Protein AF-A0A350IUN3-F1 (afdb_monomer)

Solvent-accessible surface area (backbone atoms only — not comparable to full-atom values): 15119 Å² total; per-residue (Å²): 110,67,69,58,49,53,52,49,25,51,49,40,23,45,76,31,42,48,56,67,71,63,43,54,50,51,50,51,54,51,50,54,57,45,71,76,32,90,67,37,67,78,73,66,56,56,41,61,60,51,24,47,53,52,25,17,35,51,23,32,51,34,44,51,50,20,40,53,49,36,41,53,25,50,48,51,34,48,50,38,51,49,54,49,46,51,62,42,70,45,70,68,84,80,70,66,52,44,61,64,56,48,75,73,43,59,71,67,50,45,50,30,51,55,49,17,54,54,18,42,50,50,13,50,53,28,28,48,54,28,42,47,41,43,63,73,44,69,85,51,69,62,48,24,30,49,40,52,53,38,41,52,46,18,37,50,50,10,46,53,23,42,40,49,17,29,52,20,50,42,50,43,52,41,71,74,62,35,71,72,52,60,76,71,59,96,48,82,66,40,59,48,44,52,40,26,52,52,25,38,52,42,36,58,56,32,45,52,47,43,59,58,22,68,50,29,48,41,76,42,80,58,80,54,71,48,46,61,70,59,48,48,86,76,53,54,76,91,39,60,96,35,54,67,59,38,48,50,52,52,22,51,52,50,19,52,53,43,23,55,52,24,39,74,75,69,38,66,66,61,5,45,54,51,11,51,50,49,26,50,50,46,50,48,48,46,67,73,41,19,58,74,56,36,50,38,134

Nearest PDB structures (foldseek):
  5vox-assembly1_T  TM=3.112E-01  e=1.220E+00  Saccharomyces cerevisiae S288C
  3j9t-assembly1_S  TM=3.069E-01  e=1.711E+00  Saccharomyces cerevisiae
  3zx6-assembly1_B  TM=1.414E-01  e=4.341E+00  Archaeoglobus fulgidus DSM 4304
  3ja6-assembly1_I  TM=1.509E-01  e=5.837E+00  Escherichia coli

Mean predicted aligned error: 5.88 Å

pLDDT: mean 88.64, std 11.35, range [41.88, 98.0]

Radius of gyration: 24.38 Å; Cα contacts (8 Å, |Δi|>4): 362; chains: 1; bounding box: 61×38×74 Å

Secondary structure (DSSP, 8-state):
-HHHHHHHHHHHHHHTT--HHHHHHHHHHHHHHHHS-TTHHHHS--HHHHHHHHHHHHHHHHHHHHHHHHHHHHHHHHHHHHHHHHHHH-TTTSSS-HHHHHHTS-HHHHHHHHHHHHHHHHHHHHHHHHHHHHHHTTT-SS--HHHHHHHHHHHHHHHHHHHHHHHHHHHHHHHHH-TTGGGTS--HHHHHHHHHHHHHHHHHHHHHHHHHHHTSPP----PPP-HHHHHGGGS-GGGTT-HHHHHHHHHHHHHHHHHHHHHHHS-HHHHHHHHHHHHHHHHHHHHHHTTTTTS--

Sequence (297 aa):
MIEVYLRDLSAEMGRRGVRGRVRRRILAEVTDHLHCDETAVERFGAPPEIAAHFADQLGSAATVRSVRWGFAALAVAGVACAMGMTQFWLPGVWGGGAQGQVAGSAPATVVAFLVAIMAAQVSLVAGGLGLLRTIRRRRTPVLPSAEVAIIRRRMAVALVSGLVCMSGLAYLLASIHGVERVLSVPESGEVLLVAAGAAAIVLAAAWIPVMRASRIRVEAAGTAGDVFDDLGRVVPSPLRGHPWVFAGGVAALLGIVVLAAGIVVSDGYDGALRAMAEVAACLAGFALLGRYLGLRR

Foldseek 3Di:
DLVVQLVLLLVLLVVLLNDDPRSVVVSVVVSVVCVVDVCVVVVVDHSNVVSLVVLQLLLLVLLLVLLVLLLVLLVLLVVLLVLLVCVQQDDPPAHDNCVVVQVPFDPVLVVLVVLLVLLNVLLCVLSVLLNLLSVVCVVPSGDAQQQSQLSLLSSVSNLVSSLSNLVSSLVNLCRRCPPVNLVPDPGVSVVSNVSSVVSNVSSVVSVVSSVSSVSRRNHHDDHDDAVCVSCPPVDPPVCPPPLLVVLQVVLVVQLVVQQVVCCVRDNNVRSNVRSVVSSVSSNVCCVPCVVVNRNDD

Structure (mmCIF, N/CA/C/O backbone):
data_AF-A0A350IUN3-F1
#
_entry.id   AF-A0A350IUN3-F1
#
loop_
_atom_site.group_PDB
_atom_site.id
_atom_site.type_symbol
_atom_site.label_atom_id
_atom_site.label_alt_id
_atom_site.label_comp_id
_atom_site.label_asym_id
_atom_site.label_entity_id
_atom_site.label_seq_id
_atom_site.pdbx_PDB_ins_code
_atom_site.Cartn_x
_atom_site.Cartn_y
_atom_site.Cartn_z
_atom_site.occupancy
_atom_site.B_iso_or_equiv
_atom_site.auth_seq_id
_atom_site.auth_comp_id
_atom_site.auth_asym_id
_atom_site.auth_atom_id
_atom_site.pdbx_PDB_model_num
ATOM 1 N N . MET A 1 1 ? -18.034 3.659 42.686 1.00 87.31 1 MET A N 1
ATOM 2 C CA . MET A 1 1 ? -18.219 2.771 41.510 1.00 87.31 1 MET A CA 1
ATOM 3 C C . MET A 1 1 ? -17.593 3.349 40.243 1.00 87.31 1 MET A C 1
ATOM 5 O O . MET A 1 1 ? -16.811 2.646 39.616 1.00 87.31 1 MET A O 1
ATOM 9 N N . ILE A 1 2 ? -17.850 4.620 39.907 1.00 92.00 2 ILE A N 1
ATOM 10 C CA . ILE A 1 2 ? -17.294 5.300 38.718 1.00 92.00 2 ILE A CA 1
ATOM 11 C C . ILE A 1 2 ? -15.759 5.211 38.636 1.00 92.00 2 ILE A C 1
ATOM 13 O O . ILE A 1 2 ? -15.224 4.833 37.601 1.00 92.00 2 ILE A O 1
ATOM 17 N N . GLU A 1 3 ? -15.032 5.476 39.726 1.00 93.88 3 GLU A N 1
ATOM 18 C CA . GLU A 1 3 ? -13.559 5.403 39.724 1.00 93.88 3 GLU A CA 1
ATOM 19 C C . GLU A 1 3 ? -13.017 4.002 39.405 1.00 93.88 3 GLU A C 1
ATOM 21 O O . GLU A 1 3 ? -12.037 3.860 38.671 1.00 93.88 3 GLU A O 1
ATOM 26 N N . VAL A 1 4 ? -13.673 2.959 39.928 1.00 94.50 4 VAL A N 1
ATOM 27 C CA . VAL A 1 4 ? -13.315 1.559 39.657 1.00 94.50 4 VAL A CA 1
ATOM 28 C C . VAL A 1 4 ? -13.550 1.253 38.181 1.00 94.50 4 VAL A C 1
ATOM 30 O O . VAL A 1 4 ? -12.629 0.800 37.506 1.00 94.50 4 VAL A O 1
ATOM 33 N N . TYR A 1 5 ? -14.726 1.618 37.663 1.00 94.81 5 TYR A N 1
ATOM 34 C CA . TYR A 1 5 ? -15.073 1.472 36.252 1.00 94.81 5 TYR A CA 1
ATOM 35 C C . TYR A 1 5 ? -14.060 2.169 35.328 1.00 94.81 5 TYR A C 1
ATOM 37 O O . TYR A 1 5 ? -13.546 1.567 34.385 1.00 94.81 5 TYR A O 1
ATOM 45 N N . LEU A 1 6 ? -13.712 3.428 35.620 1.00 96.31 6 LEU A N 1
ATOM 46 C CA . LEU A 1 6 ? -12.753 4.208 34.836 1.00 96.31 6 LEU A CA 1
ATOM 47 C C . LEU A 1 6 ? -11.351 3.598 34.868 1.00 96.31 6 LEU A C 1
ATOM 49 O O . LEU A 1 6 ? -10.669 3.577 33.842 1.00 96.31 6 LEU A O 1
ATOM 53 N N . ARG A 1 7 ? -10.905 3.086 36.020 1.00 97.38 7 ARG A N 1
ATOM 54 C CA . ARG A 1 7 ? -9.617 2.391 36.147 1.00 97.38 7 ARG A CA 1
ATOM 55 C C . ARG A 1 7 ? -9.588 1.119 35.302 1.00 97.38 7 ARG A C 1
ATOM 57 O O . ARG A 1 7 ? -8.607 0.907 34.583 1.00 97.38 7 ARG A O 1
ATOM 64 N N . ASP A 1 8 ? -10.656 0.331 35.335 1.00 97.38 8 ASP A N 1
ATOM 65 C CA . ASP A 1 8 ? -10.758 -0.920 34.584 1.00 97.38 8 ASP A CA 1
ATOM 66 C C . ASP A 1 8 ? -10.816 -0.648 33.076 1.00 97.38 8 ASP A C 1
ATOM 68 O O . ASP A 1 8 ? -10.029 -1.209 32.311 1.00 97.38 8 ASP A O 1
ATOM 72 N N . LEU A 1 9 ? -11.635 0.319 32.648 1.00 97.44 9 LEU A N 1
ATOM 73 C CA . LEU A 1 9 ? -11.701 0.784 31.259 1.00 97.44 9 LEU A CA 1
ATOM 74 C C . LEU A 1 9 ? -10.330 1.264 30.769 1.00 97.44 9 LEU A C 1
ATOM 76 O O . LEU A 1 9 ? -9.860 0.905 29.688 1.00 97.44 9 LEU A O 1
ATOM 80 N N . SER A 1 10 ? -9.648 2.053 31.594 1.00 97.94 10 SER A N 1
ATOM 81 C CA . SER A 1 10 ? -8.311 2.566 31.324 1.00 97.94 10 SER A CA 1
ATOM 82 C C . SER A 1 10 ? -7.304 1.419 31.137 1.00 97.94 10 SER A C 1
ATOM 84 O O . SER A 1 10 ? -6.513 1.441 30.186 1.00 97.94 10 SER A O 1
ATOM 86 N N . ALA A 1 11 ? -7.341 0.394 31.993 1.00 97.81 11 ALA A N 1
ATOM 87 C CA . ALA A 1 11 ? -6.502 -0.796 31.864 1.00 97.81 11 ALA A CA 1
ATOM 88 C C . ALA A 1 11 ? -6.799 -1.565 30.562 1.00 97.81 11 ALA A C 1
ATOM 90 O O . ALA A 1 11 ? -5.873 -1.839 29.793 1.00 97.81 11 ALA A O 1
ATOM 91 N N . GLU A 1 12 ? -8.072 -1.833 30.263 1.00 98.00 12 GLU A N 1
ATOM 92 C CA . GLU A 1 12 ? -8.523 -2.529 29.049 1.00 98.00 12 GLU A CA 1
ATOM 93 C C . GLU A 1 12 ? -8.106 -1.806 27.759 1.00 98.00 12 GLU A C 1
ATOM 95 O O . GLU A 1 12 ? -7.577 -2.423 26.827 1.00 98.00 12 GLU A O 1
ATOM 100 N N . MET A 1 13 ? -8.260 -0.480 27.715 1.00 97.75 13 MET A N 1
ATOM 101 C CA . MET A 1 13 ? -7.788 0.360 26.611 1.00 97.75 13 MET A CA 1
ATOM 102 C C . MET A 1 13 ? -6.266 0.256 26.432 1.00 97.75 13 MET A C 1
ATOM 104 O O . MET A 1 13 ? -5.760 0.175 25.308 1.00 97.75 13 MET A O 1
ATOM 108 N N . GLY A 1 14 ? -5.523 0.219 27.543 1.00 97.25 14 GLY A N 1
ATOM 109 C CA . GLY A 1 14 ? -4.073 0.040 27.547 1.00 97.25 14 GLY A CA 1
ATOM 110 C C . GLY A 1 14 ? -3.630 -1.302 26.958 1.00 97.25 14 GLY A C 1
ATOM 111 O O . GLY A 1 14 ? -2.674 -1.326 26.174 1.00 97.25 14 GLY A O 1
ATOM 112 N N . ARG A 1 15 ? -4.341 -2.394 27.275 1.00 97.06 15 ARG A N 1
ATOM 113 C CA . ARG A 1 15 ? -4.078 -3.743 26.731 1.00 97.06 15 ARG A CA 1
ATOM 114 C C . ARG A 1 15 ? -4.313 -3.816 25.220 1.00 97.06 15 ARG A C 1
ATOM 116 O O . ARG A 1 15 ? -3.566 -4.495 24.518 1.00 97.06 15 ARG A O 1
ATOM 123 N N . ARG A 1 16 ? -5.272 -3.040 24.705 1.00 97.38 16 ARG A N 1
ATOM 124 C CA . ARG A 1 16 ? -5.557 -2.907 23.262 1.00 97.38 16 ARG A CA 1
ATOM 125 C C . ARG A 1 16 ? -4.665 -1.896 22.539 1.00 97.38 16 ARG A C 1
ATOM 127 O O . ARG A 1 16 ? -4.789 -1.702 21.333 1.00 97.38 16 ARG A O 1
ATOM 134 N N . GLY A 1 17 ? -3.732 -1.270 23.257 1.00 96.44 17 GLY A N 1
ATOM 135 C CA . GLY A 1 17 ? -2.740 -0.357 22.693 1.00 96.44 17 GLY A CA 1
ATOM 136 C C . GLY A 1 17 ? -3.201 1.094 22.550 1.00 96.44 17 GLY A C 1
ATOM 137 O O . GLY A 1 17 ? -2.457 1.912 22.002 1.00 96.44 17 GLY A O 1
ATOM 138 N N . VAL A 1 18 ? -4.370 1.456 23.088 1.00 96.62 18 VAL A N 1
ATOM 139 C CA . VAL A 1 18 ? -4.832 2.849 23.150 1.00 96.62 18 VAL A CA 1
ATOM 140 C C . VAL A 1 18 ? -4.098 3.565 24.289 1.00 96.62 18 VAL A C 1
ATOM 142 O O . VAL A 1 18 ? -4.241 3.238 25.469 1.00 96.62 18 VAL A O 1
ATOM 145 N N . ARG A 1 19 ? -3.246 4.538 23.943 1.00 94.81 19 ARG A N 1
ATOM 146 C CA . ARG A 1 19 ? -2.307 5.183 24.881 1.00 94.81 19 ARG A CA 1
ATOM 147 C C . ARG A 1 19 ? -2.283 6.707 24.747 1.00 94.81 19 ARG A C 1
ATOM 149 O O . ARG A 1 19 ? -2.786 7.286 23.785 1.00 94.81 19 ARG A O 1
ATOM 156 N N . GLY A 1 20 ? -1.651 7.359 25.724 1.00 94.44 20 GLY A N 1
ATOM 157 C CA . GLY A 1 20 ? -1.320 8.784 25.682 1.00 94.44 20 GLY A CA 1
ATOM 158 C C . GLY A 1 20 ? -2.541 9.707 25.693 1.00 94.44 20 GLY A C 1
ATOM 159 O O . GLY A 1 20 ? -3.501 9.480 26.428 1.00 94.44 20 GLY A O 1
ATOM 160 N N . ARG A 1 21 ? -2.489 10.772 24.880 1.00 95.00 21 ARG A N 1
ATOM 161 C CA . ARG A 1 21 ? -3.508 11.837 24.849 1.00 95.00 21 ARG A CA 1
ATOM 162 C C . ARG A 1 21 ? -4.897 11.325 24.462 1.00 95.00 21 ARG A C 1
ATOM 164 O O . ARG A 1 21 ? -5.875 11.816 25.004 1.00 95.00 21 ARG A O 1
ATOM 171 N N . VAL A 1 22 ? -4.975 10.335 23.569 1.00 95.12 22 VAL A N 1
ATOM 172 C CA . VAL A 1 22 ? -6.253 9.759 23.115 1.00 95.12 22 VAL A CA 1
ATOM 173 C C . VAL A 1 22 ? -6.956 9.029 24.257 1.00 95.12 22 VAL A C 1
ATOM 175 O O . VAL A 1 22 ? -8.113 9.321 24.526 1.00 95.12 22 VAL A O 1
ATOM 178 N N . ARG A 1 23 ? -6.240 8.163 24.993 1.00 96.75 23 ARG A N 1
ATOM 179 C CA . ARG A 1 23 ? -6.786 7.487 26.185 1.00 96.75 23 ARG A CA 1
ATOM 180 C C . ARG A 1 23 ? -7.258 8.495 27.231 1.00 96.75 23 ARG A C 1
ATOM 182 O O . ARG A 1 23 ? -8.363 8.363 27.728 1.00 96.75 23 ARG A O 1
ATOM 189 N N . ARG A 1 24 ? -6.452 9.524 27.528 1.00 97.06 24 ARG A N 1
ATOM 190 C CA . ARG A 1 24 ? -6.836 10.572 28.492 1.00 97.06 24 ARG A CA 1
ATOM 191 C C . ARG A 1 24 ? -8.091 11.332 28.069 1.00 97.06 24 ARG A C 1
ATOM 193 O O . ARG A 1 24 ? -8.939 11.579 28.910 1.00 97.06 24 ARG A O 1
ATOM 200 N N . ARG A 1 25 ? -8.212 11.678 26.782 1.00 97.00 25 ARG A N 1
ATOM 201 C CA . ARG A 1 25 ? -9.395 12.365 26.249 1.00 97.00 25 ARG A CA 1
ATOM 202 C C . ARG A 1 25 ? -10.650 11.503 26.372 1.00 97.00 25 ARG A C 1
ATOM 204 O O . ARG A 1 25 ? -11.650 12.002 26.856 1.00 97.00 25 ARG A O 1
ATOM 211 N N . ILE A 1 26 ? -10.571 10.229 25.982 1.00 96.56 26 ILE A N 1
ATOM 212 C CA . ILE A 1 26 ? -11.703 9.296 26.086 1.00 96.56 26 ILE A CA 1
ATOM 213 C C . ILE A 1 26 ? -12.121 9.123 27.543 1.00 96.56 26 ILE A C 1
ATOM 215 O O . ILE A 1 26 ? -13.301 9.200 27.842 1.00 96.56 26 ILE A O 1
ATOM 219 N N . LEU A 1 27 ? -11.165 8.937 28.457 1.00 97.50 27 LEU A N 1
ATOM 220 C CA . LEU A 1 27 ? -11.490 8.821 29.877 1.00 97.50 27 LEU A CA 1
ATOM 221 C C . LEU A 1 27 ? -12.133 10.098 30.413 1.00 97.50 27 LEU A C 1
ATOM 223 O O . LEU A 1 27 ? -13.094 9.985 31.147 1.00 97.50 27 LEU A O 1
ATOM 227 N N . ALA A 1 28 ? -11.661 11.286 30.022 1.00 96.94 28 ALA A N 1
ATOM 228 C CA . ALA A 1 28 ? -12.290 12.543 30.425 1.00 96.94 28 ALA A CA 1
ATOM 229 C C . ALA A 1 28 ? -13.737 12.663 29.913 1.00 96.94 28 ALA A C 1
ATOM 231 O O . ALA A 1 28 ? -14.612 13.057 30.671 1.00 96.94 28 ALA A O 1
ATOM 232 N N . GLU A 1 29 ? -13.990 12.278 28.661 1.00 96.00 29 GLU A N 1
ATOM 233 C CA . GLU A 1 29 ? -15.328 12.294 28.052 1.00 96.00 29 GLU A CA 1
ATOM 234 C C . GLU A 1 29 ? -16.272 11.269 28.702 1.00 96.00 29 GLU A C 1
ATOM 236 O O . GLU A 1 29 ? -17.424 11.577 28.989 1.00 96.00 29 GLU A O 1
ATOM 241 N N . VAL A 1 30 ? -15.769 10.071 29.017 1.00 95.38 30 VAL A N 1
ATOM 242 C CA . VAL A 1 30 ? -16.531 9.059 29.765 1.00 95.38 30 VAL A CA 1
ATOM 243 C C . VAL A 1 30 ? -16.785 9.520 31.201 1.00 95.38 30 VAL A C 1
ATOM 245 O O . VAL A 1 30 ? -17.890 9.344 31.699 1.00 95.38 30 VAL A O 1
ATOM 248 N N . THR A 1 31 ? -15.801 10.129 31.869 1.00 95.38 31 THR A N 1
ATOM 249 C CA . THR A 1 31 ? -15.975 10.697 33.213 1.00 95.38 31 THR A CA 1
ATOM 250 C C . THR A 1 31 ? -17.092 11.728 33.220 1.00 95.38 31 THR A C 1
ATOM 252 O O . THR A 1 31 ? -17.968 11.630 34.070 1.00 95.38 31 THR A O 1
ATOM 255 N N . ASP A 1 32 ? -17.075 12.677 32.284 1.00 94.25 32 ASP A N 1
ATOM 256 C CA . ASP A 1 32 ? -18.098 13.720 32.170 1.00 94.25 32 ASP A CA 1
ATOM 257 C C . ASP A 1 32 ? -19.491 13.098 31.997 1.00 94.25 32 ASP A C 1
ATOM 259 O O . ASP A 1 32 ? -20.399 13.355 32.783 1.00 94.25 32 ASP A O 1
ATOM 263 N N . HIS A 1 33 ? -19.619 12.143 31.070 1.00 91.50 33 HIS A N 1
ATOM 264 C CA . HIS A 1 33 ? -20.882 11.450 30.829 1.00 91.50 33 HIS A CA 1
ATOM 265 C C . HIS A 1 33 ? -21.398 10.671 32.051 1.00 91.50 33 HIS A C 1
ATOM 267 O O . HIS A 1 33 ? -22.594 10.687 32.329 1.00 91.50 33 HIS A O 1
ATOM 273 N N . LEU A 1 34 ? -20.508 10.011 32.800 1.00 92.44 34 LEU A N 1
ATOM 274 C CA . LEU A 1 34 ? -20.874 9.261 34.006 1.00 92.44 34 LEU A CA 1
ATOM 275 C C . LEU A 1 34 ? -21.236 10.165 35.195 1.00 92.44 34 LEU A C 1
ATOM 277 O O . LEU A 1 34 ? -21.954 9.718 36.081 1.00 92.44 34 LEU A O 1
ATOM 281 N N . HIS A 1 35 ? -20.744 11.407 35.244 1.00 91.38 35 HIS A N 1
ATOM 282 C CA . HIS A 1 35 ? -21.112 12.360 36.300 1.00 91.38 35 HIS A CA 1
ATOM 283 C C . HIS A 1 35 ? -22.440 13.069 36.014 1.00 91.38 35 HIS A C 1
ATOM 285 O O . HIS A 1 35 ? -23.077 13.551 36.946 1.00 91.38 35 HIS A O 1
ATOM 291 N N . CYS A 1 36 ? -22.882 13.119 34.754 1.00 90.81 36 CYS A N 1
ATOM 292 C CA . CYS A 1 36 ? -24.192 13.665 34.402 1.00 90.81 36 CYS A CA 1
ATOM 293 C C . CYS A 1 36 ? -25.366 12.753 34.796 1.00 90.81 36 CYS A C 1
ATOM 295 O O . CYS A 1 36 ? -26.495 13.235 34.850 1.00 90.81 36 CYS A O 1
ATOM 297 N N . ASP A 1 37 ? -25.134 11.458 35.037 1.00 85.62 37 ASP A N 1
ATOM 298 C CA . ASP A 1 37 ? -26.199 10.490 35.304 1.00 85.62 37 ASP A CA 1
ATOM 299 C C . ASP A 1 37 ? -25.709 9.328 36.183 1.00 85.62 37 ASP A C 1
ATOM 301 O O . ASP A 1 37 ? -24.900 8.496 35.771 1.00 85.62 37 ASP A O 1
ATOM 305 N N . GLU A 1 38 ? -26.234 9.244 37.406 1.00 74.25 38 GLU A N 1
ATOM 306 C CA . GLU A 1 38 ? -25.814 8.262 38.415 1.00 74.25 38 GLU A CA 1
ATOM 307 C C . GLU A 1 38 ? -26.138 6.805 38.031 1.00 74.25 38 GLU A C 1
ATOM 309 O O . GLU A 1 38 ? -25.471 5.880 38.496 1.00 74.25 38 GLU A O 1
ATOM 314 N N . THR A 1 39 ? -27.101 6.586 37.128 1.00 82.81 39 THR A N 1
ATOM 315 C CA . THR A 1 39 ? -27.456 5.255 36.593 1.00 82.81 39 THR A CA 1
ATOM 316 C C . THR A 1 39 ? -26.687 4.906 35.316 1.00 82.81 39 THR A C 1
ATOM 318 O O . THR A 1 39 ? -26.878 3.834 34.734 1.00 82.81 39 THR A O 1
ATOM 321 N N . ALA A 1 40 ? -25.821 5.803 34.830 1.00 80.31 40 ALA A N 1
ATOM 322 C CA . ALA A 1 40 ? -25.123 5.614 33.564 1.00 80.31 40 ALA A CA 1
ATOM 323 C C . ALA A 1 40 ? -24.220 4.382 33.568 1.00 80.31 40 ALA A C 1
ATOM 325 O O . ALA A 1 40 ? -24.131 3.717 32.543 1.00 80.31 40 ALA A O 1
ATOM 326 N N . VAL A 1 41 ? -23.595 4.040 34.701 1.00 83.31 41 VAL A N 1
ATOM 327 C CA . VAL A 1 41 ? -22.656 2.906 34.790 1.00 83.31 41 VAL A CA 1
ATOM 328 C C . VAL A 1 41 ? -23.316 1.589 34.368 1.00 83.31 41 VAL A C 1
ATOM 330 O O . VAL A 1 41 ? -22.704 0.815 33.639 1.00 83.31 41 VAL A O 1
ATOM 333 N N . GLU A 1 42 ? -24.569 1.352 34.762 1.00 83.69 42 GLU A N 1
ATOM 334 C CA . GLU A 1 42 ? -25.297 0.123 34.415 1.00 83.69 42 GLU A CA 1
ATOM 335 C C . GLU A 1 42 ? -25.671 0.066 32.928 1.00 83.69 42 GLU A C 1
ATOM 337 O O . GLU A 1 42 ? -25.683 -1.006 32.326 1.00 83.69 42 GLU A O 1
ATOM 342 N N . ARG A 1 43 ? -25.923 1.224 32.306 1.00 86.44 43 ARG A N 1
ATOM 343 C CA . ARG A 1 43 ? -26.263 1.327 30.877 1.00 86.44 43 ARG A CA 1
ATOM 344 C C . ARG A 1 43 ? -25.044 1.402 29.962 1.00 86.44 43 ARG A C 1
ATOM 346 O O . ARG A 1 43 ? -25.164 1.092 28.781 1.00 86.44 43 ARG A O 1
ATOM 353 N N . PHE A 1 44 ? -23.885 1.811 30.481 1.00 88.31 44 PHE A N 1
ATOM 354 C CA . PHE A 1 44 ? -22.675 2.018 29.682 1.00 88.31 44 PHE A CA 1
ATOM 355 C C . PHE A 1 44 ? -22.041 0.707 29.204 1.00 88.31 44 PHE A C 1
ATOM 357 O O . PHE A 1 44 ? -21.233 0.737 28.285 1.00 88.31 44 PHE A O 1
ATOM 364 N N . GLY A 1 45 ? -22.411 -0.433 29.791 1.00 92.12 45 GLY A N 1
ATOM 365 C CA . GLY A 1 45 ? -21.867 -1.744 29.442 1.00 92.12 45 GLY A CA 1
ATOM 366 C C . GLY A 1 45 ? -20.545 -2.053 30.144 1.00 92.12 45 GLY A C 1
ATOM 367 O O . GLY A 1 45 ? -20.048 -1.282 30.965 1.00 92.12 45 GLY A O 1
ATOM 368 N N . ALA A 1 46 ? -19.971 -3.220 29.853 1.00 95.06 46 ALA A N 1
ATOM 369 C CA . ALA A 1 46 ? -18.766 -3.664 30.541 1.00 95.06 46 ALA A CA 1
ATOM 370 C C . ALA A 1 46 ? -17.520 -2.894 30.042 1.00 95.06 46 ALA A C 1
ATOM 372 O O . ALA A 1 46 ? -17.342 -2.729 28.828 1.00 95.06 46 ALA A O 1
ATOM 373 N N . PRO A 1 47 ? -16.574 -2.509 30.928 1.00 96.19 47 PRO A N 1
ATOM 374 C CA . PRO A 1 47 ? -15.314 -1.879 30.525 1.00 96.19 47 PRO A CA 1
ATOM 375 C C . PRO A 1 47 ? -14.562 -2.560 29.361 1.00 96.19 47 PRO A C 1
ATOM 377 O O . PRO A 1 47 ? -14.078 -1.840 28.482 1.00 96.19 47 PRO A O 1
ATOM 380 N N . PRO A 1 48 ? -14.436 -3.908 29.294 1.00 96.75 48 PRO A N 1
ATOM 381 C CA . PRO A 1 48 ? -13.757 -4.563 28.175 1.00 96.75 48 PRO A CA 1
ATOM 382 C C . PRO A 1 48 ? -14.473 -4.380 26.832 1.00 96.75 48 PRO A C 1
ATOM 384 O O . PRO A 1 48 ? -13.793 -4.219 25.819 1.00 96.75 48 PRO A O 1
ATOM 387 N N . GLU A 1 49 ? -15.807 -4.367 26.809 1.00 95.50 49 GLU A N 1
ATOM 388 C CA . GLU A 1 49 ? -16.606 -4.196 25.587 1.00 95.50 49 GLU A CA 1
ATOM 389 C C . GLU A 1 49 ? -16.465 -2.772 25.048 1.00 95.50 49 GLU A C 1
ATOM 391 O O . GLU A 1 49 ? -16.192 -2.561 23.865 1.00 95.50 49 GLU A O 1
ATOM 396 N N . ILE A 1 50 ? -16.538 -1.785 25.943 1.00 96.12 50 ILE A N 1
ATOM 397 C CA . ILE A 1 50 ? -16.366 -0.374 25.594 1.00 96.12 50 ILE A CA 1
ATOM 398 C C . ILE A 1 50 ? -14.933 -0.088 25.142 1.00 96.12 50 ILE A C 1
ATOM 400 O O . ILE A 1 50 ? -14.716 0.589 24.133 1.00 96.12 50 ILE A O 1
ATOM 404 N N . ALA A 1 51 ? -13.934 -0.659 25.819 1.00 97.12 51 ALA A N 1
ATOM 405 C CA . ALA A 1 51 ? -12.546 -0.571 25.381 1.00 97.12 51 ALA A CA 1
ATOM 406 C C . ALA A 1 51 ? -12.326 -1.199 23.997 1.00 97.12 51 ALA A C 1
ATOM 408 O O . ALA A 1 51 ? -11.563 -0.640 23.203 1.00 97.12 51 ALA A O 1
ATOM 409 N N . ALA A 1 52 ? -12.965 -2.338 23.707 1.00 96.88 52 ALA A N 1
ATOM 410 C CA . ALA A 1 52 ? -12.908 -2.982 22.397 1.00 96.88 52 ALA A CA 1
ATOM 411 C C . ALA A 1 52 ? -13.523 -2.083 21.319 1.00 96.88 52 ALA A C 1
ATOM 413 O O . ALA A 1 52 ? -12.866 -1.801 20.319 1.00 96.88 52 ALA A O 1
ATOM 414 N N . HIS A 1 53 ? -14.704 -1.517 21.577 1.00 96.31 53 HIS A N 1
ATOM 415 C CA . HIS A 1 53 ? -15.373 -0.612 20.646 1.00 96.31 53 HIS A CA 1
ATOM 416 C C . HIS A 1 53 ? -14.518 0.621 20.303 1.00 96.31 53 HIS A C 1
ATOM 418 O O . HIS A 1 53 ? -14.340 0.960 19.129 1.00 96.31 53 HIS A O 1
ATOM 424 N N . PHE A 1 54 ? -13.908 1.264 21.308 1.00 97.06 54 PHE A N 1
ATOM 425 C CA . PHE A 1 54 ? -12.984 2.378 21.072 1.00 97.06 54 PHE A CA 1
ATOM 426 C C . PHE A 1 54 ? -11.728 1.947 20.310 1.00 97.06 54 PHE A C 1
ATOM 428 O O . PHE A 1 54 ? -11.278 2.665 19.413 1.00 97.06 54 PHE A O 1
ATOM 435 N N . ALA A 1 55 ? -11.138 0.800 20.655 1.00 97.25 55 ALA A N 1
ATOM 436 C CA . ALA A 1 55 ? -9.951 0.292 19.973 1.00 97.25 55 ALA A CA 1
ATOM 437 C C . ALA A 1 55 ? -10.235 -0.032 18.499 1.00 97.25 55 ALA A C 1
ATOM 439 O O . ALA A 1 55 ? -9.426 0.310 17.635 1.00 97.25 55 ALA A O 1
ATOM 440 N N . ASP A 1 56 ? -11.402 -0.596 18.202 1.00 97.81 56 ASP A N 1
ATOM 441 C CA . ASP A 1 56 ? -11.843 -0.931 16.854 1.00 97.81 56 ASP A CA 1
ATOM 442 C C . ASP A 1 56 ? -12.039 0.317 15.989 1.00 97.81 56 ASP A C 1
ATOM 444 O O . ASP A 1 56 ? -11.495 0.400 14.881 1.00 97.81 56 ASP A O 1
ATOM 448 N N . GLN A 1 57 ? -12.736 1.333 16.508 1.00 96.81 57 GLN A N 1
ATOM 449 C CA . GLN A 1 57 ? -12.914 2.608 15.807 1.00 96.81 57 GLN A CA 1
ATOM 450 C C . GLN A 1 57 ? -11.577 3.330 15.586 1.00 96.81 57 GLN A C 1
ATOM 452 O O . GLN A 1 57 ? -11.248 3.733 14.465 1.00 96.81 57 GLN A O 1
ATOM 457 N N . LEU A 1 58 ? -10.768 3.476 16.642 1.00 96.88 58 LEU A N 1
ATOM 458 C CA . LEU A 1 58 ? -9.479 4.165 16.566 1.00 96.88 58 LEU A CA 1
ATOM 459 C C . LEU A 1 58 ? -8.493 3.425 15.663 1.00 96.88 58 LEU A C 1
ATOM 461 O O . LEU A 1 58 ? -7.785 4.057 14.880 1.00 96.88 58 LEU A O 1
ATOM 465 N N . GLY A 1 59 ? -8.440 2.098 15.757 1.00 96.81 59 GLY A N 1
ATOM 466 C CA . GLY A 1 59 ? -7.566 1.253 14.952 1.00 96.81 59 GLY A CA 1
ATOM 467 C C . GLY A 1 59 ? -7.945 1.282 13.474 1.00 96.81 59 GLY A C 1
ATOM 468 O O . GLY A 1 59 ? -7.056 1.378 12.619 1.00 96.81 59 GLY A O 1
ATOM 469 N N . SER A 1 60 ? -9.245 1.292 13.168 1.00 96.81 60 SER A N 1
ATOM 470 C CA . SER A 1 60 ? -9.771 1.451 11.807 1.00 96.81 60 SER A CA 1
ATOM 471 C C . SER A 1 60 ? -9.410 2.821 11.232 1.00 96.81 60 SER A C 1
ATOM 473 O O . SER A 1 60 ? -8.771 2.907 10.179 1.00 96.81 60 SER A O 1
ATOM 475 N N . ALA A 1 61 ? -9.706 3.900 11.963 1.00 96.25 61 ALA A N 1
ATOM 476 C CA . ALA A 1 61 ? -9.400 5.265 11.542 1.00 96.25 61 ALA A CA 1
ATOM 477 C C . ALA A 1 61 ? -7.888 5.518 11.390 1.00 96.25 61 ALA A C 1
ATOM 479 O O . ALA A 1 61 ? -7.452 6.156 10.427 1.00 96.25 61 ALA A O 1
ATOM 480 N N . ALA A 1 62 ? -7.069 4.998 12.311 1.00 96.56 62 ALA A N 1
ATOM 481 C CA . ALA A 1 62 ? -5.614 5.099 12.244 1.00 96.56 62 ALA A CA 1
ATOM 482 C C . ALA A 1 62 ? -5.051 4.362 11.023 1.00 96.56 62 ALA A C 1
ATOM 484 O O . ALA A 1 62 ? -4.169 4.898 10.356 1.00 96.56 62 ALA A O 1
ATOM 485 N N . THR A 1 63 ? -5.593 3.185 10.695 1.00 96.94 63 THR A N 1
ATOM 486 C CA . THR A 1 63 ? -5.183 2.399 9.519 1.00 96.94 63 THR A CA 1
ATOM 487 C C . THR A 1 63 ? -5.553 3.110 8.215 1.00 96.94 63 THR A C 1
ATOM 489 O O . THR A 1 63 ? -4.718 3.258 7.326 1.00 96.94 63 THR A O 1
ATOM 492 N N . VAL A 1 64 ? -6.776 3.640 8.113 1.00 96.31 64 VAL A N 1
ATOM 493 C CA . VAL A 1 64 ? -7.218 4.457 6.966 1.00 96.31 64 VAL A CA 1
ATOM 494 C C . VAL A 1 64 ? -6.298 5.666 6.773 1.00 96.31 64 VAL A C 1
ATOM 496 O O . VAL A 1 64 ? -5.861 5.968 5.660 1.00 96.31 64 VAL A O 1
ATOM 499 N N . ARG A 1 65 ? -5.968 6.361 7.867 1.00 95.88 65 ARG A N 1
ATOM 500 C CA . ARG A 1 65 ? -5.074 7.520 7.841 1.00 95.88 65 ARG A CA 1
ATOM 501 C C . ARG A 1 65 ? -3.649 7.129 7.451 1.00 95.88 65 ARG A C 1
ATOM 503 O O . ARG A 1 65 ? -3.048 7.839 6.649 1.00 95.88 65 ARG A O 1
ATOM 510 N N . SER A 1 66 ? -3.115 6.024 7.976 1.00 96.56 66 SER A N 1
ATOM 511 C CA . SER A 1 66 ? -1.766 5.567 7.629 1.00 96.56 66 SER A CA 1
ATOM 512 C C . SER A 1 66 ? -1.658 5.193 6.156 1.00 96.56 66 SER A C 1
ATOM 514 O O . SER A 1 66 ? -0.641 5.488 5.546 1.00 96.56 66 SER A O 1
ATOM 516 N N . VAL A 1 67 ? -2.710 4.618 5.562 1.00 97.12 67 VAL A N 1
ATOM 517 C CA . VAL A 1 67 ? -2.738 4.333 4.119 1.00 97.12 67 VAL A CA 1
ATOM 518 C C . VAL A 1 67 ? -2.696 5.609 3.290 1.00 97.12 67 VAL A C 1
ATOM 520 O O . VAL A 1 67 ? -1.954 5.664 2.320 1.00 97.12 67 VAL A O 1
ATOM 523 N N . ARG A 1 68 ? -3.456 6.646 3.661 1.00 96.00 68 ARG A N 1
ATOM 524 C CA . ARG A 1 68 ? -3.448 7.922 2.923 1.00 96.00 68 ARG A CA 1
ATOM 525 C C . ARG A 1 68 ? -2.071 8.582 2.946 1.00 96.00 68 ARG A C 1
ATOM 527 O O . ARG A 1 68 ? -1.587 8.995 1.901 1.00 96.00 68 ARG A O 1
ATOM 534 N N . TRP A 1 69 ? -1.432 8.636 4.116 1.00 97.00 69 TRP A N 1
ATOM 535 C CA . TRP A 1 69 ? -0.076 9.181 4.241 1.00 97.00 69 TRP A CA 1
ATOM 536 C C . TRP A 1 69 ? 0.970 8.311 3.547 1.00 97.00 69 TRP A C 1
ATOM 538 O O . TRP A 1 69 ? 1.834 8.843 2.860 1.00 97.00 69 TRP A O 1
ATOM 548 N N . GLY A 1 70 ? 0.866 6.987 3.679 1.00 97.44 70 GLY A N 1
ATOM 549 C CA . GLY A 1 70 ? 1.734 6.047 2.976 1.00 97.44 70 GLY A CA 1
ATOM 550 C C . GLY A 1 70 ? 1.619 6.187 1.462 1.00 97.44 70 GLY A C 1
ATOM 551 O O . GLY A 1 70 ? 2.629 6.295 0.782 1.00 97.44 70 GLY A O 1
ATOM 552 N N . PHE A 1 71 ? 0.401 6.298 0.931 1.00 97.19 71 PHE A N 1
ATOM 553 C CA . PHE A 1 71 ? 0.185 6.513 -0.496 1.00 97.19 71 PHE A CA 1
ATOM 554 C C . PHE A 1 71 ? 0.667 7.889 -0.969 1.00 97.19 71 PHE A C 1
ATOM 556 O O . PHE A 1 71 ? 1.237 7.988 -2.047 1.00 97.19 71 PHE A O 1
ATOM 563 N N . ALA A 1 72 ? 0.496 8.944 -0.168 1.00 97.19 72 ALA A N 1
ATOM 564 C CA . ALA A 1 72 ? 1.062 10.255 -0.488 1.00 97.19 72 ALA A CA 1
ATOM 565 C C . ALA A 1 72 ? 2.599 10.199 -0.585 1.00 97.19 72 ALA A C 1
ATOM 567 O O . ALA A 1 72 ? 3.174 10.742 -1.523 1.00 97.19 72 ALA A O 1
ATOM 568 N N . ALA A 1 73 ? 3.259 9.481 0.329 1.00 97.75 73 ALA A N 1
ATOM 569 C CA . ALA A 1 73 ? 4.701 9.244 0.265 1.00 97.75 73 ALA A CA 1
ATOM 570 C C . ALA A 1 73 ? 5.109 8.419 -0.969 1.00 97.75 73 ALA A C 1
ATOM 572 O O . ALA A 1 73 ? 6.082 8.751 -1.643 1.00 97.75 73 ALA A O 1
ATOM 573 N N . LEU A 1 74 ? 4.333 7.386 -1.307 1.00 97.56 74 LEU A N 1
ATOM 574 C CA . LEU A 1 74 ? 4.519 6.604 -2.532 1.00 97.56 74 LEU A CA 1
ATOM 575 C C . LEU A 1 74 ? 4.350 7.447 -3.796 1.00 97.56 74 LEU A C 1
ATOM 577 O O . LEU A 1 74 ? 5.088 7.238 -4.749 1.00 97.56 74 LEU A O 1
ATOM 581 N N . ALA A 1 75 ? 3.428 8.412 -3.809 1.00 97.06 75 ALA A N 1
ATOM 582 C CA . ALA A 1 75 ? 3.257 9.322 -4.935 1.00 97.06 75 ALA A CA 1
ATOM 583 C C . ALA A 1 75 ? 4.499 10.205 -5.138 1.00 97.06 75 ALA A C 1
ATOM 585 O O . ALA A 1 75 ? 4.957 10.346 -6.267 1.00 97.06 75 ALA A O 1
ATOM 586 N N . VAL A 1 76 ? 5.097 10.724 -4.056 1.00 96.62 76 VAL A N 1
ATOM 587 C CA . VAL A 1 76 ? 6.370 11.469 -4.121 1.00 96.62 76 VAL A CA 1
ATOM 588 C C . VAL A 1 76 ? 7.490 10.592 -4.689 1.00 96.62 76 VAL A C 1
ATOM 590 O O . VAL A 1 76 ? 8.194 11.008 -5.607 1.00 96.62 76 VAL A O 1
ATOM 593 N N . ALA A 1 77 ? 7.622 9.354 -4.205 1.00 96.25 77 ALA A N 1
ATOM 594 C CA . ALA A 1 77 ? 8.598 8.403 -4.738 1.00 96.25 77 ALA A CA 1
ATOM 595 C C . ALA A 1 77 ? 8.321 8.024 -6.202 1.00 96.25 77 ALA A C 1
ATOM 597 O O . ALA A 1 77 ? 9.252 7.874 -6.989 1.00 96.25 77 ALA A O 1
ATOM 598 N N . GLY A 1 78 ? 7.049 7.917 -6.587 1.00 94.50 78 GLY A N 1
ATOM 599 C CA . GLY A 1 78 ? 6.621 7.680 -7.961 1.00 94.50 78 GLY A CA 1
ATOM 600 C C . GLY A 1 78 ? 7.010 8.822 -8.896 1.00 94.50 78 GLY A C 1
ATOM 601 O O . GLY A 1 78 ? 7.472 8.556 -9.999 1.00 94.50 78 GLY A O 1
ATOM 602 N N . VAL A 1 79 ? 6.909 10.078 -8.444 1.00 93.88 79 VAL A N 1
ATOM 603 C CA . VAL A 1 79 ? 7.393 11.244 -9.201 1.00 93.88 79 VAL A CA 1
ATOM 604 C C . VAL A 1 79 ? 8.909 11.182 -9.383 1.00 93.88 79 VAL A C 1
ATOM 606 O O . VAL A 1 79 ? 9.376 11.321 -10.509 1.00 93.88 79 VAL A O 1
ATOM 609 N N . ALA A 1 80 ? 9.676 10.901 -8.325 1.00 91.50 80 ALA A N 1
ATOM 610 C CA . ALA A 1 80 ? 11.131 10.749 -8.434 1.00 91.50 80 ALA A CA 1
ATOM 611 C C . ALA A 1 80 ? 11.522 9.602 -9.388 1.00 91.50 80 ALA A C 1
ATOM 613 O O . ALA A 1 80 ? 12.400 9.762 -10.234 1.00 91.50 80 ALA A O 1
ATOM 614 N N . CYS A 1 81 ? 10.824 8.465 -9.307 1.00 90.69 81 CYS A N 1
ATOM 615 C CA . CYS A 1 81 ? 11.015 7.334 -10.213 1.00 90.69 81 CYS A CA 1
ATOM 616 C C . CYS A 1 81 ? 10.684 7.704 -11.667 1.00 90.69 81 CYS A C 1
ATOM 618 O O . CYS A 1 81 ? 11.471 7.408 -12.562 1.00 90.69 81 CYS A O 1
ATOM 620 N N . ALA A 1 82 ? 9.568 8.399 -11.904 1.00 88.69 82 ALA A N 1
ATOM 621 C CA . ALA A 1 82 ? 9.167 8.859 -13.230 1.00 88.69 82 ALA A CA 1
ATOM 622 C C . ALA A 1 82 ? 10.178 9.850 -13.819 1.00 88.69 82 ALA A C 1
ATOM 624 O O . ALA A 1 82 ? 10.564 9.693 -14.972 1.00 88.69 82 ALA A O 1
ATOM 625 N N . MET A 1 83 ? 10.665 10.811 -13.026 1.00 85.19 83 MET A N 1
ATOM 626 C CA . MET A 1 83 ? 11.743 11.716 -13.440 1.00 85.19 83 MET A CA 1
ATOM 627 C C . MET A 1 83 ? 12.988 10.925 -13.854 1.00 85.19 83 MET A C 1
ATOM 629 O O . MET A 1 83 ? 13.514 11.139 -14.946 1.00 85.19 83 MET A O 1
ATOM 633 N N . GLY A 1 84 ? 13.398 9.944 -13.045 1.00 80.69 84 GLY A N 1
ATOM 634 C CA . GLY A 1 84 ? 14.536 9.095 -13.383 1.00 80.69 84 GLY A CA 1
ATOM 635 C C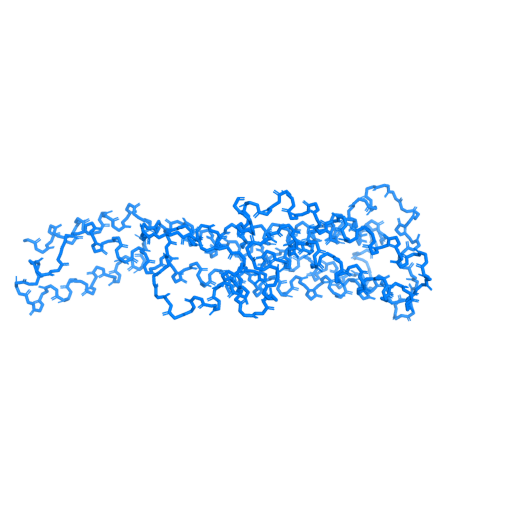 . GLY A 1 84 ? 14.322 8.289 -14.654 1.00 80.69 84 GLY A C 1
ATOM 636 O O . GLY A 1 84 ? 15.176 8.280 -15.534 1.00 80.69 84 GLY A O 1
ATOM 637 N N . MET A 1 85 ? 13.146 7.689 -14.822 1.00 78.50 85 MET A N 1
ATOM 638 C CA . MET A 1 85 ? 12.813 6.980 -16.051 1.00 78.50 85 MET A CA 1
ATOM 639 C C . MET A 1 85 ? 12.795 7.908 -17.268 1.00 78.50 85 MET A C 1
ATOM 641 O O . MET A 1 85 ? 13.339 7.539 -18.301 1.00 78.50 85 MET A O 1
ATOM 645 N N . THR A 1 86 ? 12.255 9.125 -17.171 1.00 75.88 86 THR A N 1
ATOM 646 C CA . THR A 1 86 ? 12.292 10.064 -18.304 1.00 75.88 86 THR A CA 1
ATOM 647 C C . THR A 1 86 ? 13.717 10.417 -18.726 1.00 75.88 86 THR A C 1
ATOM 649 O O . THR A 1 86 ? 13.978 10.490 -19.922 1.00 75.88 86 THR A O 1
ATOM 652 N N . GLN A 1 87 ? 14.657 10.544 -17.783 1.00 70.75 87 GLN A N 1
ATOM 653 C CA . GLN A 1 87 ? 16.075 10.742 -18.105 1.00 70.75 87 GLN A CA 1
ATOM 654 C C . GLN A 1 87 ? 16.709 9.502 -18.756 1.00 70.75 87 GLN A C 1
ATOM 656 O O . GLN A 1 87 ? 17.507 9.639 -19.676 1.00 70.75 87 GLN A O 1
ATOM 661 N N . PHE A 1 88 ? 16.330 8.295 -18.323 1.00 68.06 88 PHE A N 1
ATOM 662 C CA . PHE A 1 88 ? 16.852 7.041 -18.881 1.00 68.06 88 PHE A CA 1
ATOM 663 C C . PHE A 1 88 ? 16.313 6.699 -20.278 1.00 68.06 88 PHE A C 1
ATOM 665 O O . PHE A 1 88 ? 17.040 6.110 -21.079 1.00 68.06 88 PHE A O 1
ATOM 672 N N . TRP A 1 89 ? 15.042 7.013 -20.550 1.00 65.50 89 TRP A N 1
ATOM 673 C CA . TRP A 1 89 ? 14.288 6.462 -21.683 1.00 65.50 89 TRP A CA 1
ATOM 674 C C . TRP A 1 89 ? 14.041 7.431 -22.843 1.00 65.50 89 TRP A C 1
ATOM 676 O O . TRP A 1 89 ? 13.697 6.966 -23.925 1.00 65.50 89 TRP A O 1
ATOM 686 N N . LEU A 1 90 ? 14.196 8.748 -22.661 1.00 62.75 90 LEU A N 1
ATOM 687 C CA . LEU A 1 90 ? 14.033 9.729 -23.742 1.00 62.75 90 LEU A CA 1
ATOM 688 C C . LEU A 1 90 ? 15.399 10.104 -24.345 1.00 62.75 90 LEU A C 1
ATOM 690 O O . LEU A 1 90 ? 16.064 11.012 -23.830 1.00 62.75 90 LEU A O 1
ATOM 694 N N . PRO A 1 91 ? 15.837 9.452 -25.443 1.00 51.84 91 PRO A N 1
ATOM 695 C CA . PRO A 1 91 ? 17.044 9.863 -26.150 1.00 51.84 91 PRO A CA 1
ATOM 696 C C . PRO A 1 91 ? 16.883 11.301 -26.664 1.00 51.84 91 PRO A C 1
ATOM 698 O O . PRO A 1 91 ? 15.962 11.606 -27.415 1.00 51.84 91 PRO A O 1
ATOM 701 N N . GLY A 1 92 ? 17.786 12.193 -26.246 1.00 48.12 92 GLY A N 1
ATOM 702 C CA . GLY A 1 92 ? 17.887 13.561 -26.770 1.00 48.12 92 GLY A CA 1
ATOM 703 C C . GLY A 1 92 ? 17.435 14.688 -25.838 1.00 48.12 92 GLY A C 1
ATOM 704 O O . GLY A 1 92 ? 17.790 15.830 -26.104 1.00 48.12 92 GLY A O 1
ATOM 705 N N . VAL A 1 93 ? 16.741 14.411 -24.726 1.00 47.56 93 VAL A N 1
ATOM 706 C CA . VAL A 1 93 ? 16.360 15.485 -23.778 1.00 47.56 93 VAL A CA 1
ATOM 707 C C . VAL A 1 93 ? 17.540 15.881 -22.873 1.00 47.56 93 VAL A C 1
ATOM 709 O O . VAL A 1 93 ? 17.655 17.044 -22.504 1.00 47.56 93 VAL A O 1
ATOM 712 N N . TRP A 1 94 ? 18.451 14.946 -22.564 1.00 44.66 94 TRP A N 1
ATOM 713 C CA . TRP A 1 94 ? 19.576 15.183 -21.638 1.00 44.66 94 TRP A CA 1
ATOM 714 C C . TRP A 1 94 ? 20.916 14.539 -22.059 1.00 44.66 94 TRP A C 1
ATOM 716 O O . TRP A 1 94 ? 21.820 14.430 -21.242 1.00 44.66 94 TRP A O 1
ATOM 726 N N . GLY A 1 95 ? 21.070 14.146 -23.331 1.00 41.88 95 GLY A N 1
ATOM 727 C CA . GLY A 1 95 ? 22.345 13.659 -23.886 1.00 41.88 95 GLY A CA 1
ATOM 728 C C . GLY A 1 95 ? 22.669 12.186 -23.586 1.00 41.88 95 GLY A C 1
ATOM 729 O O . GLY A 1 95 ? 23.254 11.858 -22.564 1.00 41.88 95 GLY A O 1
ATOM 730 N N . GLY A 1 96 ? 22.362 11.299 -24.540 1.00 49.38 96 GLY A N 1
ATOM 731 C CA . GLY A 1 96 ? 22.792 9.892 -24.542 1.00 49.38 96 GLY A CA 1
ATOM 732 C C . GLY A 1 96 ? 21.785 8.910 -23.930 1.00 49.38 96 GLY A C 1
ATOM 733 O O . GLY A 1 96 ? 21.357 9.053 -22.792 1.00 49.38 96 GLY A O 1
ATOM 734 N N . GLY A 1 97 ? 21.395 7.883 -24.692 1.00 55.09 97 GLY A N 1
ATOM 735 C CA . GLY A 1 97 ? 20.502 6.827 -24.210 1.00 55.09 97 GLY A CA 1
ATOM 736 C C . GLY A 1 97 ? 21.193 5.952 -23.162 1.00 55.09 97 GLY A C 1
ATOM 737 O O . GLY A 1 97 ? 21.995 5.082 -23.505 1.00 55.09 97 GLY A O 1
ATOM 738 N N . ALA A 1 98 ? 20.860 6.150 -21.887 1.00 58.78 98 ALA A N 1
ATOM 739 C CA . ALA A 1 98 ? 21.452 5.428 -20.760 1.00 58.78 98 ALA A CA 1
ATOM 740 C C . ALA A 1 98 ? 21.218 3.899 -20.803 1.00 58.78 98 ALA A C 1
ATOM 742 O O . ALA A 1 98 ? 21.921 3.147 -20.129 1.00 58.78 98 ALA A O 1
ATOM 743 N N . GLN A 1 99 ? 20.301 3.405 -21.646 1.00 62.19 99 GLN A N 1
ATOM 744 C CA . GLN A 1 99 ? 20.148 1.967 -21.917 1.00 62.19 99 GLN A CA 1
ATOM 745 C C . GLN A 1 99 ? 21.448 1.296 -22.387 1.00 62.19 99 GLN A C 1
ATOM 747 O O . GLN A 1 99 ? 21.774 0.213 -21.901 1.00 62.19 99 GLN A O 1
ATOM 752 N N . GLY A 1 100 ? 22.212 1.935 -23.282 1.00 61.28 100 GLY A N 1
ATOM 753 C CA . GLY A 1 100 ? 23.486 1.380 -23.754 1.00 61.28 100 GLY A CA 1
ATOM 754 C C . GLY A 1 100 ? 24.550 1.333 -22.653 1.00 61.28 100 GLY A C 1
ATOM 755 O O . GLY A 1 100 ? 25.341 0.395 -22.591 1.00 61.28 100 GLY A O 1
ATOM 756 N N . GLN A 1 101 ? 24.519 2.301 -21.734 1.00 68.31 101 GLN A N 1
ATOM 757 C CA . GLN A 1 101 ? 25.439 2.356 -20.596 1.00 68.31 101 GLN A CA 1
ATOM 758 C C . GLN A 1 101 ? 25.132 1.270 -19.562 1.00 68.31 101 GLN A C 1
ATOM 760 O O . GLN A 1 101 ? 26.054 0.645 -19.049 1.00 68.31 101 GLN A O 1
ATOM 765 N N . VAL A 1 102 ? 23.852 0.988 -19.292 1.00 70.38 102 VAL A N 1
ATOM 766 C CA . VAL A 1 102 ? 23.461 -0.098 -18.378 1.00 70.38 102 VAL A CA 1
ATOM 767 C C . VAL A 1 1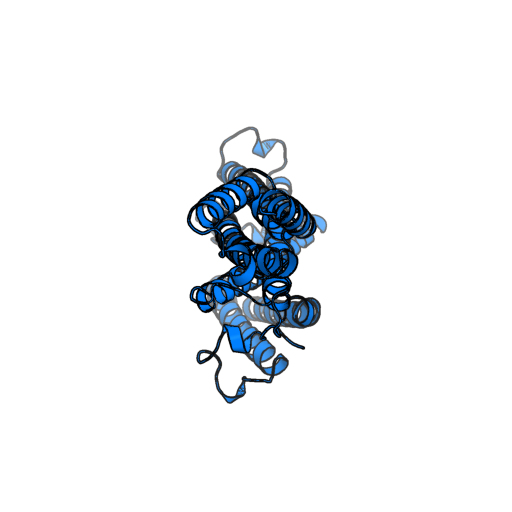02 ? 23.796 -1.465 -18.973 1.00 70.38 102 VAL A C 1
ATOM 769 O O . VAL A 1 102 ? 24.318 -2.317 -18.260 1.00 70.38 102 VAL A O 1
ATOM 772 N N . ALA A 1 103 ? 23.570 -1.689 -20.270 1.00 69.62 103 ALA A N 1
ATOM 773 C CA . ALA A 1 103 ? 23.883 -2.973 -20.902 1.00 69.62 103 ALA A CA 1
ATOM 774 C C . ALA A 1 103 ? 25.390 -3.303 -20.900 1.00 69.62 103 ALA A C 1
ATOM 776 O O . ALA A 1 103 ? 25.757 -4.471 -20.802 1.00 69.62 103 ALA A O 1
ATOM 777 N N . GLY A 1 104 ? 26.254 -2.284 -20.967 1.00 73.19 104 GLY A N 1
ATOM 778 C CA . GLY A 1 104 ? 27.711 -2.428 -20.853 1.00 73.19 104 GLY A CA 1
ATOM 779 C C . GLY A 1 104 ? 28.261 -2.338 -19.425 1.00 73.19 104 GLY A C 1
ATOM 780 O O . GLY A 1 104 ? 29.477 -2.364 -19.246 1.00 73.19 104 GLY A O 1
ATOM 781 N N . SER A 1 105 ? 27.399 -2.186 -18.415 1.00 81.69 105 SER A N 1
ATOM 782 C CA . SER A 1 105 ? 27.816 -1.981 -17.023 1.00 81.69 105 SER A CA 1
ATOM 783 C C . SER A 1 105 ? 28.098 -3.291 -16.276 1.00 81.69 105 SER A C 1
ATOM 785 O O . SER A 1 105 ? 27.852 -4.394 -16.766 1.00 81.69 105 SER A O 1
ATOM 787 N N . ALA A 1 106 ? 28.621 -3.173 -15.052 1.00 87.38 106 ALA A N 1
ATOM 788 C CA . ALA A 1 106 ? 28.837 -4.321 -14.180 1.00 87.38 106 ALA A CA 1
ATOM 789 C C . ALA A 1 106 ? 27.513 -5.074 -13.906 1.00 87.38 106 ALA A C 1
ATOM 791 O O . ALA A 1 106 ? 26.467 -4.435 -13.754 1.00 87.38 106 ALA A O 1
ATOM 792 N N . PRO A 1 107 ? 27.534 -6.412 -13.730 1.00 88.62 107 PRO A N 1
ATOM 793 C CA . PRO A 1 107 ? 26.328 -7.208 -13.470 1.00 88.62 107 PRO A CA 1
ATOM 794 C C . PRO A 1 107 ? 25.465 -6.683 -12.312 1.00 88.62 107 PRO A C 1
ATOM 796 O O . PRO A 1 107 ? 24.240 -6.756 -12.362 1.00 88.62 107 PRO A O 1
ATOM 799 N N . ALA A 1 108 ? 26.093 -6.103 -11.285 1.00 88.81 108 ALA A N 1
ATOM 800 C CA . ALA A 1 108 ? 25.398 -5.501 -10.150 1.00 88.81 108 ALA A CA 1
ATOM 801 C C . ALA A 1 108 ? 24.494 -4.317 -10.549 1.00 88.81 108 ALA A C 1
ATOM 803 O O . ALA A 1 108 ? 23.396 -4.188 -10.011 1.00 88.81 108 ALA A O 1
ATOM 804 N N . THR A 1 109 ? 24.903 -3.491 -11.516 1.00 87.81 109 THR A N 1
ATOM 805 C CA . THR A 1 109 ? 24.105 -2.367 -12.037 1.00 87.81 109 THR A CA 1
ATOM 806 C C . THR A 1 109 ? 22.883 -2.863 -12.803 1.00 87.81 109 THR A C 1
ATOM 808 O O . THR A 1 109 ? 21.781 -2.355 -12.592 1.00 87.81 109 THR A O 1
ATOM 811 N N . VAL A 1 110 ? 23.037 -3.915 -13.613 1.00 86.06 110 VAL A N 1
ATOM 812 C CA . VAL A 1 110 ? 21.909 -4.565 -14.303 1.00 86.06 110 VAL A CA 1
ATOM 813 C C . VAL A 1 110 ? 20.920 -5.155 -13.293 1.00 86.06 110 VAL A C 1
ATOM 815 O O . VAL A 1 110 ? 19.713 -4.950 -13.409 1.00 86.06 110 VAL A O 1
ATOM 818 N N . VAL A 1 111 ? 21.413 -5.836 -12.253 1.00 89.69 111 VAL A N 1
ATOM 819 C CA . VAL A 1 111 ? 20.557 -6.377 -11.185 1.00 89.69 111 VAL A CA 1
ATOM 820 C C . VAL A 1 111 ? 19.826 -5.258 -10.442 1.00 89.69 111 VAL A C 1
ATOM 822 O O . VAL A 1 111 ? 18.620 -5.363 -10.231 1.00 89.69 111 VAL A O 1
ATOM 825 N N . ALA A 1 112 ? 20.513 -4.171 -10.084 1.00 90.00 112 ALA A N 1
ATOM 826 C CA . ALA A 1 112 ? 19.897 -3.031 -9.410 1.00 90.00 112 ALA A CA 1
ATOM 827 C C . ALA A 1 112 ? 18.785 -2.388 -10.252 1.00 90.00 112 ALA A C 1
ATOM 829 O O . ALA A 1 112 ? 17.742 -2.025 -9.706 1.00 90.00 112 ALA A O 1
ATOM 830 N N . PHE A 1 113 ? 18.971 -2.311 -11.574 1.00 87.31 113 PHE A N 1
ATOM 831 C CA . PHE A 1 113 ? 17.961 -1.814 -12.508 1.00 87.31 113 PHE A CA 1
ATOM 832 C C . PHE A 1 113 ? 16.694 -2.669 -12.473 1.00 87.31 113 PHE A C 1
ATOM 834 O O . PHE A 1 113 ? 15.595 -2.158 -12.247 1.00 87.31 113 PHE A O 1
ATOM 841 N N . LEU A 1 114 ? 16.856 -3.984 -12.633 1.00 87.44 114 LEU A N 1
ATOM 842 C CA . LEU A 1 114 ? 15.744 -4.933 -12.622 1.00 87.44 114 LEU A CA 1
ATOM 843 C C . LEU A 1 114 ? 15.019 -4.928 -11.271 1.00 87.44 114 LEU A C 1
ATOM 845 O O . LEU A 1 114 ? 13.790 -4.895 -11.225 1.00 87.44 114 LEU A O 1
ATOM 849 N N . VAL A 1 115 ? 15.770 -4.897 -10.167 1.00 90.94 115 VAL A N 1
ATOM 850 C CA . VAL A 1 115 ? 15.209 -4.808 -8.814 1.00 90.94 115 VAL A CA 1
ATOM 851 C C . VAL A 1 115 ? 14.417 -3.515 -8.633 1.00 90.94 115 VAL A C 1
ATOM 853 O O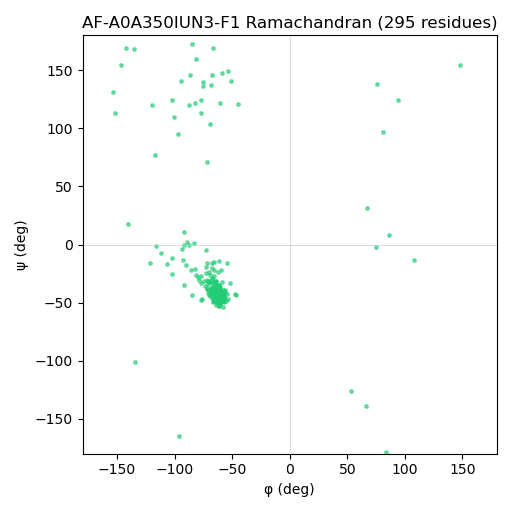 . VAL A 1 115 ? 13.316 -3.566 -8.088 1.00 90.94 115 VAL A O 1
ATOM 856 N N . ALA A 1 116 ? 14.925 -2.373 -9.105 1.00 91.19 116 ALA A N 1
ATOM 857 C CA . ALA A 1 116 ? 14.230 -1.096 -8.985 1.00 91.19 116 ALA A CA 1
ATOM 858 C C . ALA A 1 116 ? 12.890 -1.097 -9.736 1.00 91.19 116 ALA A C 1
ATOM 860 O O . ALA A 1 116 ? 11.879 -0.690 -9.163 1.00 91.19 116 ALA A O 1
ATOM 861 N N . ILE A 1 117 ? 12.859 -1.618 -10.969 1.00 88.38 117 ILE A N 1
ATOM 862 C CA . ILE A 1 117 ? 11.631 -1.734 -11.775 1.00 88.38 117 ILE A CA 1
ATOM 863 C C . ILE A 1 117 ? 10.604 -2.625 -11.075 1.00 88.38 117 ILE A C 1
ATOM 865 O O . ILE A 1 117 ? 9.470 -2.204 -10.833 1.00 88.38 117 ILE A O 1
ATOM 869 N N . MET A 1 118 ? 11.014 -3.834 -10.687 1.00 89.75 118 MET A N 1
ATOM 870 C CA . MET A 1 118 ? 10.133 -4.787 -10.011 1.00 89.75 118 MET A CA 1
ATOM 871 C C . MET A 1 118 ? 9.591 -4.215 -8.699 1.00 89.75 118 MET A C 1
ATOM 873 O O . MET A 1 118 ? 8.406 -4.346 -8.382 1.00 89.75 118 MET A O 1
ATOM 877 N N . ALA A 1 119 ? 10.444 -3.539 -7.932 1.00 93.88 119 ALA A N 1
ATOM 878 C CA . ALA A 1 119 ? 10.055 -2.924 -6.676 1.00 93.88 119 ALA A CA 1
ATOM 879 C C . ALA A 1 119 ? 9.083 -1.747 -6.885 1.00 93.88 119 ALA A C 1
ATOM 881 O O . ALA A 1 119 ? 8.118 -1.623 -6.129 1.00 93.88 119 ALA A O 1
ATOM 882 N N . ALA A 1 120 ? 9.255 -0.936 -7.934 1.00 93.50 120 ALA A N 1
ATOM 883 C CA . ALA A 1 120 ? 8.307 0.120 -8.295 1.00 93.50 120 ALA A CA 1
ATOM 884 C C . ALA A 1 120 ? 6.911 -0.446 -8.615 1.00 93.50 120 ALA A C 1
ATOM 886 O O . ALA A 1 120 ? 5.907 0.053 -8.101 1.00 93.50 120 ALA A O 1
ATOM 887 N N . GLN A 1 121 ? 6.838 -1.527 -9.397 1.00 91.62 121 GLN A N 1
ATOM 888 C CA . GLN A 1 121 ? 5.576 -2.182 -9.763 1.00 91.62 121 GLN A CA 1
ATOM 889 C C . GLN A 1 121 ? 4.860 -2.774 -8.548 1.00 91.62 121 GLN A C 1
ATOM 891 O O . GLN A 1 121 ? 3.675 -2.507 -8.326 1.00 91.62 121 GLN A O 1
ATOM 896 N N . VAL A 1 122 ? 5.581 -3.539 -7.719 1.00 93.81 122 VAL A N 1
ATOM 897 C CA . VAL A 1 122 ? 5.028 -4.114 -6.482 1.00 93.81 122 VAL A CA 1
ATOM 898 C C . VAL A 1 122 ? 4.535 -3.003 -5.556 1.00 93.81 122 VAL A C 1
ATOM 900 O O . VAL A 1 122 ? 3.446 -3.111 -4.985 1.00 93.81 122 VAL A O 1
ATOM 903 N N . SER A 1 123 ? 5.301 -1.917 -5.453 1.00 96.44 123 SER A N 1
ATOM 904 C CA . SER A 1 123 ? 4.951 -0.744 -4.661 1.00 96.44 123 SER A CA 1
ATOM 905 C C . SER A 1 123 ? 3.648 -0.089 -5.125 1.00 96.44 123 SER A C 1
ATOM 907 O O . SER A 1 123 ? 2.723 0.101 -4.327 1.00 96.44 123 SER A O 1
ATOM 909 N N . LEU A 1 124 ? 3.531 0.169 -6.429 1.00 93.81 124 LEU A N 1
ATOM 910 C CA . LEU A 1 124 ? 2.352 0.774 -7.040 1.00 93.81 124 LEU A CA 1
ATOM 911 C C . LEU A 1 124 ? 1.104 -0.096 -6.856 1.00 93.81 124 LEU A C 1
ATOM 913 O O . LEU A 1 124 ? 0.062 0.402 -6.426 1.00 93.81 124 LEU A O 1
ATOM 917 N N . VAL A 1 125 ? 1.203 -1.400 -7.131 1.00 92.75 125 VAL A N 1
ATOM 918 C CA . VAL A 1 125 ? 0.069 -2.329 -7.020 1.00 92.75 125 VAL A CA 1
ATOM 919 C C . VAL A 1 125 ? -0.368 -2.480 -5.563 1.00 92.75 125 VAL A C 1
ATOM 921 O O . VAL A 1 125 ? -1.551 -2.324 -5.254 1.00 92.75 125 VAL A O 1
ATOM 924 N N . ALA A 1 126 ? 0.561 -2.741 -4.640 1.00 95.00 126 ALA A N 1
ATOM 925 C CA . ALA A 1 126 ? 0.227 -2.921 -3.230 1.00 95.00 126 ALA A CA 1
ATOM 926 C C . ALA A 1 126 ? -0.326 -1.625 -2.606 1.00 95.00 126 ALA A C 1
ATOM 928 O O . ALA A 1 126 ? -1.342 -1.658 -1.903 1.00 95.00 126 ALA A O 1
ATOM 929 N N . GLY A 1 127 ? 0.287 -0.476 -2.913 1.00 96.12 127 GLY A N 1
ATOM 930 C CA . GLY A 1 127 ? -0.147 0.838 -2.442 1.00 96.12 127 GLY A CA 1
ATOM 931 C C . GLY A 1 127 ? -1.507 1.239 -3.011 1.00 96.12 127 GLY A C 1
ATOM 932 O O . GLY A 1 127 ? -2.397 1.639 -2.256 1.00 96.12 127 GLY A O 1
ATOM 933 N N . GLY A 1 128 ? -1.702 1.060 -4.320 1.00 95.69 128 GLY A N 1
ATOM 934 C CA . GLY A 1 128 ? -2.953 1.344 -5.021 1.00 95.69 128 GLY A CA 1
ATOM 935 C C . GLY A 1 128 ? -4.113 0.481 -4.529 1.00 95.69 128 GLY A C 1
ATOM 936 O O . GLY A 1 128 ? -5.181 1.009 -4.225 1.00 95.69 128 GLY A O 1
ATOM 937 N N . LEU A 1 129 ? -3.901 -0.826 -4.342 1.00 93.25 129 LEU A N 1
ATOM 938 C CA . LEU A 1 129 ? -4.918 -1.719 -3.776 1.00 93.25 129 LEU A CA 1
ATOM 939 C C . LEU A 1 129 ? -5.227 -1.400 -2.309 1.00 93.25 129 LEU A C 1
ATOM 941 O O . LEU A 1 129 ? -6.379 -1.503 -1.886 1.00 93.25 129 LEU A O 1
ATOM 945 N N . GLY A 1 130 ? -4.223 -1.006 -1.520 1.00 94.69 130 GLY A N 1
ATOM 946 C CA . GLY A 1 130 ? -4.433 -0.513 -0.159 1.00 94.69 130 GLY A CA 1
ATOM 947 C C . GLY A 1 130 ? -5.306 0.747 -0.136 1.00 94.69 130 GLY A C 1
ATOM 948 O O . GLY A 1 130 ? -6.275 0.825 0.629 1.00 94.69 130 GLY A O 1
ATOM 949 N N . LEU A 1 131 ? -5.014 1.716 -1.009 1.00 96.44 131 LEU A N 1
ATOM 950 C CA . LEU A 1 131 ? -5.779 2.957 -1.128 1.00 96.44 131 LEU A CA 1
ATOM 951 C C . LEU A 1 131 ? -7.204 2.708 -1.630 1.00 96.44 131 LEU A C 1
ATOM 953 O O . LEU A 1 131 ? -8.154 3.200 -1.022 1.00 96.44 131 LEU A O 1
ATOM 957 N N . LEU A 1 132 ? -7.369 1.928 -2.698 1.00 95.38 132 LEU A N 1
ATOM 958 C CA . LEU A 1 132 ? -8.669 1.604 -3.285 1.00 95.38 132 LEU A CA 1
ATOM 959 C C . LEU A 1 132 ? -9.600 0.972 -2.247 1.00 95.38 132 LEU A C 1
ATOM 961 O O . LEU A 1 132 ? -10.736 1.422 -2.068 1.00 95.38 132 LEU A O 1
ATOM 965 N N . ARG A 1 133 ? -9.088 -0.007 -1.496 1.00 93.81 133 ARG A N 1
ATOM 966 C CA . ARG A 1 133 ? -9.828 -0.659 -0.411 1.00 93.81 133 ARG A CA 1
ATOM 967 C C . ARG A 1 133 ? -10.248 0.336 0.668 1.00 93.81 133 ARG A C 1
ATOM 969 O O . ARG A 1 133 ? -11.397 0.349 1.107 1.00 93.81 133 ARG A O 1
ATOM 976 N N . THR A 1 134 ? -9.351 1.250 1.022 1.00 94.44 134 THR A N 1
ATOM 977 C CA . THR A 1 134 ? -9.616 2.331 1.980 1.00 94.44 134 THR A CA 1
ATOM 978 C C . THR A 1 134 ? -10.685 3.312 1.477 1.00 94.44 134 THR A C 1
ATOM 980 O O . THR A 1 134 ? -11.547 3.739 2.246 1.00 94.44 134 THR A O 1
ATOM 983 N N . ILE A 1 135 ? -10.685 3.650 0.184 1.00 95.19 135 ILE A N 1
ATOM 984 C CA . ILE A 1 135 ? -11.703 4.511 -0.439 1.00 95.19 135 ILE A CA 1
ATOM 985 C C . ILE A 1 135 ? -13.073 3.827 -0.414 1.00 95.19 135 ILE A C 1
ATOM 987 O O . ILE A 1 135 ? -14.068 4.475 -0.079 1.00 95.19 135 ILE A O 1
ATOM 991 N N . ARG A 1 136 ? -13.134 2.527 -0.721 1.00 91.81 136 ARG A N 1
ATOM 992 C CA . ARG A 1 136 ? -14.388 1.757 -0.709 1.00 91.81 136 ARG A CA 1
ATOM 993 C C . ARG A 1 136 ? -14.989 1.614 0.678 1.00 91.81 136 ARG A C 1
ATOM 995 O O . ARG A 1 136 ? -16.206 1.669 0.823 1.00 91.81 136 ARG A O 1
ATOM 1002 N N . ARG A 1 137 ? -14.148 1.485 1.701 1.00 91.81 137 ARG A N 1
ATOM 1003 C CA . ARG A 1 137 ? -14.584 1.338 3.094 1.00 91.81 137 ARG A CA 1
ATOM 1004 C C . ARG A 1 137 ? -14.701 2.663 3.852 1.00 91.81 137 ARG A C 1
ATOM 1006 O O . ARG A 1 137 ? -14.930 2.654 5.053 1.00 91.81 137 ARG A O 1
ATOM 1013 N N . ARG A 1 138 ? -14.629 3.817 3.173 1.00 91.38 138 ARG A N 1
ATOM 1014 C CA . ARG A 1 138 ? -14.684 5.145 3.822 1.00 91.38 138 ARG A CA 1
ATOM 1015 C C . ARG A 1 138 ? -15.966 5.427 4.615 1.00 91.38 138 ARG A C 1
ATOM 1017 O O . ARG A 1 138 ? -15.966 6.330 5.439 1.00 91.38 138 ARG A O 1
ATOM 1024 N N . ARG A 1 139 ? -17.057 4.711 4.314 1.00 91.88 139 ARG A N 1
ATOM 1025 C CA . ARG A 1 139 ? -18.357 4.834 4.997 1.00 91.88 139 ARG A CA 1
ATOM 1026 C C . ARG A 1 139 ? -18.531 3.832 6.142 1.00 91.88 139 ARG A C 1
ATOM 1028 O O . ARG A 1 139 ? -19.547 3.877 6.820 1.00 91.88 139 ARG A O 1
ATOM 1035 N N . THR A 1 140 ? -17.571 2.932 6.346 1.00 93.00 140 THR A N 1
ATOM 1036 C CA . THR A 1 140 ? -17.615 1.927 7.408 1.00 93.00 140 THR A CA 1
ATOM 1037 C C . THR A 1 140 ? -16.728 2.403 8.563 1.00 93.00 140 THR A C 1
ATOM 1039 O O . THR A 1 140 ? -15.509 2.439 8.398 1.00 93.00 140 THR A O 1
ATOM 1042 N N . PRO A 1 141 ? -17.298 2.802 9.716 1.00 91.88 141 PRO A N 1
ATOM 1043 C CA . PRO A 1 141 ? -16.519 3.375 10.817 1.00 91.88 141 PRO A CA 1
ATOM 1044 C C . PRO A 1 141 ? -15.603 2.345 11.492 1.00 91.88 141 PRO A C 1
ATOM 1046 O O . PRO A 1 141 ? -14.507 2.690 11.932 1.00 91.88 141 PRO A O 1
ATOM 1049 N N . VAL A 1 142 ? -16.034 1.081 11.531 1.00 96.56 142 VAL A N 1
ATOM 1050 C CA . VAL A 1 142 ? -15.303 -0.039 12.131 1.00 96.56 142 VAL A CA 1
ATOM 1051 C C . VAL A 1 142 ? -15.016 -1.093 11.069 1.00 96.56 142 VAL A C 1
ATOM 1053 O O . VAL A 1 142 ? -15.930 -1.6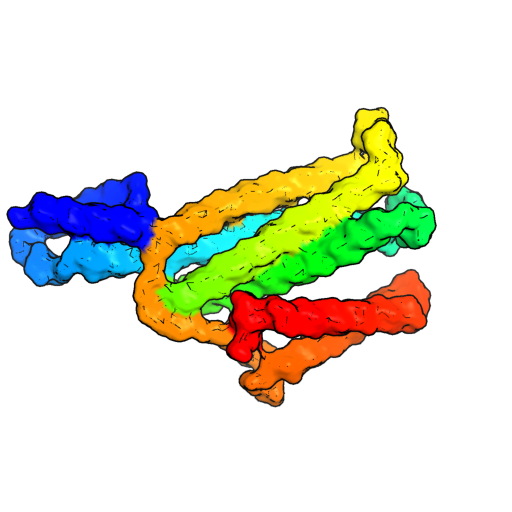39 10.455 1.00 96.56 142 VAL A O 1
ATOM 1056 N N . LEU A 1 143 ? -13.736 -1.371 10.845 1.00 96.25 143 LEU A N 1
ATOM 1057 C CA . LEU A 1 143 ? -13.272 -2.407 9.934 1.00 96.25 143 LEU A CA 1
ATOM 1058 C C . LEU A 1 143 ? -13.016 -3.706 10.708 1.00 96.25 143 LEU A C 1
ATOM 1060 O O . LEU A 1 143 ? -12.429 -3.646 11.788 1.00 96.25 143 LEU A O 1
ATOM 1064 N N . PRO A 1 144 ? -13.359 -4.875 10.140 1.00 96.56 144 PRO A N 1
ATOM 1065 C CA . PRO A 1 144 ? -12.955 -6.161 10.692 1.00 96.56 144 PRO A CA 1
ATOM 1066 C C . PRO A 1 144 ? -11.439 -6.268 10.901 1.00 96.56 144 PRO A C 1
ATOM 1068 O O . PRO A 1 144 ? -10.641 -5.738 10.121 1.00 96.56 144 PRO A O 1
ATOM 1071 N N . SER A 1 145 ? -11.019 -7.029 11.907 1.00 96.38 145 SER A N 1
ATOM 1072 C CA . SER A 1 145 ? -9.599 -7.255 12.214 1.00 96.38 145 SER A CA 1
ATOM 1073 C C . SER A 1 145 ? -8.816 -7.828 11.019 1.00 96.38 145 SER A C 1
ATOM 1075 O O . SER A 1 145 ? -7.715 -7.364 10.701 1.00 96.38 145 SER A O 1
ATOM 1077 N N . ALA A 1 146 ? -9.418 -8.771 10.286 1.00 95.12 146 ALA A N 1
ATOM 1078 C CA . ALA A 1 146 ? -8.843 -9.363 9.079 1.00 95.12 146 ALA A CA 1
ATOM 1079 C C . ALA A 1 146 ? -8.638 -8.328 7.954 1.00 95.12 146 ALA A C 1
ATOM 1081 O O . ALA A 1 146 ? -7.611 -8.345 7.270 1.00 95.12 146 ALA A O 1
ATOM 1082 N N . GLU A 1 147 ? -9.580 -7.394 7.791 1.00 95.38 147 GLU A N 1
ATOM 1083 C CA . GLU A 1 147 ? -9.506 -6.296 6.817 1.00 95.38 147 GLU A CA 1
ATOM 1084 C C . GLU A 1 147 ? -8.348 -5.349 7.137 1.00 95.38 147 GLU A C 1
ATOM 1086 O O . GLU A 1 147 ? -7.505 -5.049 6.287 1.00 95.38 147 GLU A O 1
ATOM 1091 N N . VAL A 1 148 ? -8.259 -4.935 8.403 1.00 96.56 148 VAL A N 1
ATOM 1092 C CA . VAL A 1 148 ? -7.177 -4.083 8.907 1.00 96.56 148 VAL A CA 1
ATOM 1093 C C . VAL A 1 148 ? -5.813 -4.742 8.684 1.00 96.56 148 VAL A C 1
ATOM 1095 O O . VAL A 1 148 ? -4.871 -4.076 8.247 1.00 96.56 148 VAL A O 1
ATOM 1098 N N . ALA A 1 149 ? -5.699 -6.052 8.920 1.00 95.56 149 ALA A N 1
ATOM 1099 C CA . ALA A 1 149 ? -4.464 -6.797 8.704 1.00 95.56 149 ALA A CA 1
ATOM 1100 C C . ALA A 1 149 ? -4.038 -6.830 7.225 1.00 95.56 149 ALA A C 1
ATOM 1102 O O . ALA A 1 149 ? -2.853 -6.672 6.929 1.00 95.56 149 ALA A O 1
ATOM 1103 N N . ILE A 1 150 ? -4.970 -7.016 6.282 1.00 95.19 150 ILE A N 1
ATOM 1104 C CA . ILE A 1 150 ? -4.656 -6.973 4.842 1.00 95.19 150 ILE A CA 1
ATOM 1105 C C . ILE A 1 150 ? -4.215 -5.570 4.426 1.00 95.19 150 ILE A C 1
ATOM 1107 O O . ILE A 1 150 ? -3.188 -5.425 3.764 1.00 95.19 150 ILE A O 1
ATOM 1111 N N . ILE A 1 151 ? -4.941 -4.533 4.848 1.00 95.69 151 ILE A N 1
ATOM 1112 C CA . ILE A 1 151 ? -4.618 -3.146 4.500 1.00 95.69 151 ILE A CA 1
ATOM 1113 C C . ILE A 1 151 ? -3.221 -2.759 5.013 1.00 95.69 151 ILE A C 1
ATOM 1115 O O . ILE A 1 151 ? -2.423 -2.188 4.266 1.00 95.69 151 ILE A O 1
ATOM 1119 N N . ARG A 1 152 ? -2.889 -3.119 6.261 1.00 95.50 152 ARG A N 1
ATOM 1120 C CA . ARG A 1 152 ? -1.559 -2.876 6.844 1.00 95.50 152 ARG A CA 1
ATOM 1121 C C . ARG A 1 152 ? -0.461 -3.630 6.096 1.00 95.50 152 ARG A C 1
ATOM 1123 O O . ARG A 1 152 ? 0.563 -3.027 5.793 1.00 95.50 152 ARG A O 1
ATOM 1130 N N . ARG A 1 153 ? -0.678 -4.908 5.756 1.00 95.75 153 ARG A N 1
ATOM 1131 C CA . ARG A 1 153 ? 0.280 -5.711 4.974 1.00 95.75 153 ARG A CA 1
ATOM 1132 C C . ARG A 1 153 ? 0.542 -5.114 3.596 1.00 95.75 153 ARG A C 1
ATOM 1134 O O . ARG A 1 153 ? 1.698 -4.956 3.226 1.00 95.75 153 ARG A O 1
ATOM 1141 N N . ARG A 1 154 ? -0.510 -4.725 2.868 1.00 96.31 154 ARG A N 1
ATOM 1142 C CA . ARG A 1 154 ? -0.385 -4.076 1.554 1.00 96.31 154 ARG A CA 1
ATOM 1143 C C . ARG A 1 154 ? 0.422 -2.785 1.638 1.00 96.31 154 ARG A C 1
ATOM 1145 O O . ARG A 1 154 ? 1.346 -2.604 0.858 1.00 96.31 154 ARG A O 1
ATOM 1152 N N . MET A 1 155 ? 0.126 -1.926 2.613 1.00 97.56 155 MET A N 1
ATOM 1153 C CA . MET A 1 155 ? 0.869 -0.676 2.780 1.00 97.56 155 MET A CA 1
ATOM 1154 C C . MET A 1 155 ? 2.325 -0.912 3.210 1.00 97.56 155 MET A C 1
ATOM 1156 O O . MET A 1 155 ? 3.219 -0.231 2.725 1.00 97.56 155 MET A O 1
ATOM 1160 N N . ALA A 1 156 ? 2.580 -1.901 4.071 1.00 96.69 156 ALA A N 1
ATOM 1161 C CA . ALA A 1 156 ? 3.936 -2.276 4.466 1.00 96.69 156 ALA A CA 1
ATOM 1162 C C . ALA A 1 156 ? 4.761 -2.778 3.271 1.00 96.69 156 ALA A C 1
ATOM 1164 O O . ALA A 1 156 ? 5.867 -2.290 3.056 1.00 96.69 156 ALA A O 1
ATOM 1165 N N . VAL A 1 157 ? 4.209 -3.693 2.463 1.00 96.94 157 VAL A N 1
ATOM 1166 C CA . VAL A 1 157 ? 4.854 -4.165 1.224 1.00 96.94 157 VAL A CA 1
ATOM 1167 C C . VAL A 1 157 ? 5.096 -2.997 0.278 1.00 96.94 157 VAL A C 1
ATOM 1169 O O . VAL A 1 157 ? 6.199 -2.862 -0.235 1.00 96.94 157 VAL A O 1
ATOM 1172 N N . ALA A 1 158 ? 4.111 -2.112 0.113 1.00 97.56 158 ALA A N 1
ATOM 1173 C CA . ALA A 1 158 ? 4.247 -0.965 -0.770 1.00 97.56 158 ALA A CA 1
ATOM 1174 C C . ALA A 1 158 ? 5.409 -0.049 -0.359 1.00 97.56 158 ALA A C 1
ATOM 1176 O O . ALA A 1 158 ? 6.272 0.267 -1.170 1.00 97.56 158 ALA A O 1
ATOM 1177 N N . LEU A 1 159 ? 5.477 0.324 0.919 1.00 97.81 159 LEU A N 1
ATOM 1178 C CA . LEU A 1 159 ? 6.537 1.182 1.447 1.00 97.81 159 LEU A CA 1
ATOM 1179 C C . LEU A 1 159 ? 7.921 0.510 1.391 1.00 97.81 159 LEU A C 1
ATOM 1181 O O . LEU A 1 159 ? 8.886 1.167 1.009 1.00 97.81 159 LEU A O 1
ATOM 1185 N N . VAL A 1 160 ? 8.030 -0.789 1.709 1.00 97.75 160 VAL A N 1
ATOM 1186 C CA . VAL A 1 160 ? 9.299 -1.537 1.593 1.00 97.75 160 VAL A CA 1
ATOM 1187 C C . VAL A 1 160 ? 9.762 -1.597 0.140 1.00 97.75 160 VAL A C 1
ATOM 1189 O O . VAL A 1 160 ? 10.908 -1.267 -0.147 1.00 97.75 160 VAL A O 1
ATOM 1192 N N . SER A 1 161 ? 8.879 -1.959 -0.790 1.00 97.00 161 SER A N 1
ATOM 1193 C CA . SER A 1 161 ? 9.209 -1.992 -2.215 1.00 97.00 161 SER A CA 1
ATOM 1194 C C . SER A 1 161 ? 9.529 -0.593 -2.758 1.00 97.00 161 SER A C 1
ATOM 1196 O O . SER A 1 161 ? 10.455 -0.439 -3.545 1.00 97.00 161 SER A O 1
ATOM 1198 N N . GLY A 1 162 ? 8.855 0.456 -2.279 1.00 97.50 162 GLY A N 1
ATOM 1199 C CA . GLY A 1 162 ? 9.214 1.841 -2.588 1.00 97.50 162 GLY A CA 1
ATOM 1200 C C . GLY A 1 162 ? 10.638 2.195 -2.146 1.00 97.50 162 GLY A C 1
ATOM 1201 O O . GLY A 1 162 ? 11.388 2.775 -2.925 1.00 97.50 162 GLY A O 1
ATOM 1202 N N . LEU A 1 163 ? 11.039 1.805 -0.931 1.00 97.75 163 LEU A N 1
ATOM 1203 C CA . LEU A 1 163 ? 12.402 2.026 -0.433 1.00 97.75 163 LEU A CA 1
ATOM 1204 C C . LEU A 1 163 ? 13.436 1.264 -1.267 1.00 97.75 163 LEU A C 1
ATOM 1206 O O . LEU A 1 163 ? 14.425 1.857 -1.684 1.00 97.75 163 LEU A O 1
ATOM 1210 N N . VAL A 1 164 ? 13.175 -0.011 -1.575 1.00 97.50 164 VAL A N 1
ATOM 1211 C CA . VAL A 1 164 ? 14.038 -0.825 -2.450 1.00 97.50 164 VAL A CA 1
ATOM 1212 C C . VAL A 1 164 ? 14.190 -0.175 -3.829 1.00 97.50 164 VAL A C 1
ATOM 1214 O O . VAL A 1 164 ? 15.302 -0.102 -4.349 1.00 97.50 164 VAL A O 1
ATOM 1217 N N . CYS A 1 165 ? 13.104 0.359 -4.395 1.00 96.06 165 CYS A N 1
ATOM 1218 C CA . CYS A 1 165 ? 13.143 1.092 -5.657 1.00 96.06 165 CYS A CA 1
ATOM 1219 C C . CYS A 1 165 ? 14.032 2.341 -5.575 1.00 96.06 165 CYS A C 1
ATOM 1221 O O . CYS A 1 165 ? 14.865 2.543 -6.458 1.00 96.06 165 CYS A O 1
ATOM 1223 N N . MET A 1 166 ? 13.885 3.166 -4.532 1.00 96.44 166 MET A N 1
ATOM 1224 C CA . MET A 1 166 ? 14.699 4.378 -4.367 1.00 96.44 166 MET A CA 1
ATOM 1225 C C . MET A 1 166 ? 16.179 4.045 -4.149 1.00 96.44 166 MET A C 1
ATOM 1227 O O . MET A 1 166 ? 17.043 4.706 -4.720 1.00 96.44 166 MET A O 1
ATOM 1231 N N . SER A 1 167 ? 16.485 2.990 -3.387 1.00 94.88 167 SER A N 1
ATOM 1232 C CA . SER A 1 167 ? 17.858 2.508 -3.203 1.00 94.88 167 SER A CA 1
ATOM 1233 C C . SER A 1 167 ? 18.471 1.985 -4.503 1.00 94.88 167 SER A C 1
ATOM 1235 O O . SER A 1 167 ? 19.617 2.311 -4.802 1.00 94.88 167 SER A O 1
ATOM 1237 N N . GLY A 1 168 ? 17.716 1.219 -5.298 1.00 92.62 168 GLY A N 1
ATOM 1238 C CA . GLY A 1 168 ? 18.170 0.736 -6.604 1.00 92.62 168 GLY A CA 1
ATOM 1239 C C . GLY A 1 168 ? 18.428 1.877 -7.589 1.00 92.62 168 GLY A C 1
ATOM 1240 O O . GLY A 1 168 ? 19.450 1.875 -8.271 1.00 92.62 168 GLY A O 1
ATOM 1241 N N . LEU A 1 169 ? 17.558 2.894 -7.601 1.00 89.44 169 LEU A N 1
ATOM 1242 C CA . LEU A 1 169 ? 17.732 4.089 -8.430 1.00 89.44 169 LEU A CA 1
ATOM 1243 C C . LEU A 1 169 ? 18.976 4.893 -8.020 1.00 89.44 169 LEU A C 1
ATOM 1245 O O . LEU A 1 169 ? 19.775 5.263 -8.877 1.00 89.44 169 LEU A O 1
ATOM 1249 N N . ALA A 1 170 ? 19.173 5.116 -6.718 1.00 89.94 170 ALA A N 1
ATOM 1250 C CA . ALA A 1 170 ? 20.353 5.801 -6.195 1.00 89.94 170 ALA A CA 1
ATOM 1251 C C . ALA A 1 170 ? 21.651 5.052 -6.539 1.00 89.94 170 ALA A C 1
ATOM 1253 O O . ALA A 1 170 ? 22.622 5.668 -6.980 1.00 89.94 170 ALA A O 1
ATOM 1254 N N . TYR A 1 171 ? 21.652 3.721 -6.396 1.00 90.81 171 TYR A N 1
ATOM 1255 C CA . TYR A 1 171 ? 22.782 2.882 -6.793 1.00 90.81 171 TYR A CA 1
ATOM 1256 C C . TYR A 1 171 ? 23.073 2.995 -8.292 1.00 90.81 171 TYR A C 1
ATOM 1258 O O . TYR A 1 171 ? 24.230 3.164 -8.675 1.00 90.81 171 TYR A O 1
ATOM 1266 N N . LEU A 1 172 ? 22.037 2.958 -9.140 1.00 86.69 172 LEU A N 1
ATOM 1267 C CA . LEU A 1 172 ? 22.205 3.109 -10.586 1.00 86.69 172 LEU A CA 1
ATOM 1268 C C . LEU A 1 172 ? 22.906 4.417 -10.933 1.00 86.69 172 LEU A C 1
ATOM 1270 O O . LEU A 1 172 ? 23.889 4.413 -11.673 1.00 86.69 172 LEU A O 1
ATOM 1274 N N . LEU A 1 173 ? 22.425 5.519 -10.356 1.00 83.69 173 LEU A N 1
ATOM 1275 C CA . LEU A 1 173 ? 22.963 6.851 -10.608 1.00 83.69 173 LEU A CA 1
ATOM 1276 C C . LEU A 1 173 ? 24.422 6.962 -10.190 1.00 83.69 173 LEU A C 1
ATOM 1278 O O . LEU A 1 173 ? 25.238 7.437 -10.981 1.00 83.69 173 LEU A O 1
ATOM 1282 N N . ALA A 1 174 ? 24.750 6.460 -8.998 1.00 84.19 174 ALA A N 1
ATOM 1283 C CA . ALA A 1 174 ? 26.116 6.428 -8.495 1.00 84.19 174 ALA A CA 1
ATOM 1284 C C . ALA A 1 174 ? 27.033 5.562 -9.374 1.00 84.19 174 ALA A C 1
ATOM 1286 O O . ALA A 1 174 ? 28.177 5.940 -9.622 1.00 84.19 174 ALA A O 1
ATOM 1287 N N . SER A 1 175 ? 26.533 4.425 -9.874 1.00 84.75 175 SER A N 1
ATOM 1288 C CA . SER A 1 175 ? 27.319 3.511 -10.710 1.00 84.75 175 SER A CA 1
ATOM 1289 C C . SER A 1 175 ? 27.634 4.074 -12.099 1.00 84.75 175 SER A C 1
ATOM 1291 O O . SER A 1 175 ? 28.697 3.784 -12.637 1.00 84.75 175 SER A O 1
ATOM 1293 N N . ILE A 1 176 ? 26.740 4.890 -12.667 1.00 77.94 176 ILE A N 1
ATOM 1294 C CA . ILE A 1 176 ? 26.895 5.448 -14.019 1.00 77.94 176 ILE A CA 1
ATOM 1295 C C . ILE A 1 176 ? 27.737 6.723 -14.008 1.00 77.94 176 ILE A C 1
ATOM 1297 O O . ILE A 1 176 ? 28.607 6.890 -14.858 1.00 77.94 176 ILE A O 1
ATOM 1301 N N . HIS A 1 177 ? 27.498 7.621 -13.051 1.00 74.81 177 HIS A N 1
ATOM 1302 C CA . HIS A 1 177 ? 28.168 8.924 -13.027 1.00 74.81 177 HIS A CA 1
ATOM 1303 C C . HIS A 1 177 ? 29.487 8.895 -12.244 1.00 74.81 177 HIS A C 1
ATOM 1305 O O . HIS A 1 177 ? 30.328 9.771 -12.434 1.00 74.81 177 HIS A O 1
ATOM 1311 N N . GLY A 1 178 ? 29.701 7.877 -11.403 1.00 71.06 178 GLY A N 1
ATOM 1312 C CA . GLY A 1 178 ? 30.808 7.822 -10.453 1.00 71.06 178 GLY A CA 1
ATOM 1313 C C . GLY A 1 178 ? 30.560 8.741 -9.253 1.00 71.06 178 GLY A C 1
ATOM 1314 O O . GLY A 1 178 ? 30.100 9.872 -9.396 1.00 71.06 178 GLY A O 1
ATOM 1315 N N . VAL A 1 179 ? 30.878 8.265 -8.047 1.00 64.25 179 VAL A N 1
ATOM 1316 C CA . VAL A 1 179 ? 30.578 8.973 -6.784 1.00 64.25 179 VAL A CA 1
ATOM 1317 C C . VAL A 1 179 ? 31.219 10.370 -6.726 1.00 64.25 179 VAL A C 1
ATOM 1319 O O . VAL A 1 179 ? 30.636 11.287 -6.158 1.00 64.25 179 VAL A O 1
ATOM 1322 N N . GLU A 1 180 ? 32.384 10.552 -7.354 1.00 59.00 180 GLU A N 1
ATOM 1323 C CA . GLU A 1 180 ? 33.151 11.808 -7.324 1.00 59.00 180 GLU A CA 1
ATOM 1324 C C . GLU A 1 180 ? 32.585 12.909 -8.242 1.00 59.00 180 GLU A C 1
ATOM 1326 O O . GLU A 1 180 ? 32.641 14.090 -7.892 1.00 59.00 180 GLU A O 1
ATOM 1331 N N . ARG A 1 181 ? 31.990 12.555 -9.393 1.00 57.84 181 ARG A N 1
ATOM 1332 C CA . ARG A 1 181 ? 31.365 13.541 -10.302 1.00 57.84 181 ARG A CA 1
ATOM 1333 C C . ARG A 1 181 ? 30.004 14.020 -9.811 1.00 57.84 181 ARG A C 1
ATOM 1335 O O . ARG A 1 181 ? 29.631 15.146 -10.095 1.00 57.84 181 ARG A O 1
ATOM 1342 N N . VAL A 1 182 ? 29.300 13.194 -9.037 1.00 55.56 182 VAL A N 1
ATOM 1343 C CA . VAL A 1 182 ? 27.975 13.506 -8.464 1.00 55.56 182 VAL A CA 1
ATOM 1344 C C . VAL A 1 182 ? 28.040 14.535 -7.319 1.00 55.56 182 VAL A C 1
ATOM 1346 O O . VAL A 1 182 ? 27.012 14.915 -6.770 1.00 55.56 182 VAL A O 1
ATOM 1349 N N . LEU A 1 183 ? 29.239 14.952 -6.902 1.00 57.34 183 LEU A N 1
ATOM 1350 C CA . LEU A 1 183 ? 29.434 15.923 -5.821 1.00 57.34 183 LEU A CA 1
ATOM 1351 C C . LEU A 1 183 ? 30.089 17.230 -6.287 1.00 57.34 183 LEU A C 1
ATOM 1353 O O . LEU A 1 183 ? 30.344 18.098 -5.452 1.00 57.34 183 LEU A O 1
ATOM 1357 N N . SER A 1 184 ? 30.438 17.359 -7.572 1.00 52.00 184 SER A N 1
ATOM 1358 C CA . SER A 1 184 ? 31.352 18.409 -8.040 1.00 52.00 184 SER A CA 1
ATOM 1359 C C . SER A 1 184 ? 30.787 19.364 -9.097 1.00 52.00 184 SER A C 1
ATOM 1361 O O . SER A 1 184 ? 31.358 20.444 -9.248 1.00 52.00 184 SER A O 1
ATOM 1363 N N . VAL A 1 185 ? 29.670 19.062 -9.776 1.00 46.16 185 VAL A N 1
ATOM 1364 C CA . VAL A 1 185 ? 29.014 19.983 -10.729 1.00 46.16 185 VAL A CA 1
ATOM 1365 C C . VAL A 1 185 ? 27.516 19.652 -10.810 1.00 46.16 185 VAL A C 1
ATOM 1367 O O . VAL A 1 185 ? 27.201 18.493 -11.070 1.00 46.16 185 VAL A O 1
ATOM 1370 N N . PRO A 1 186 ? 26.588 20.633 -10.696 1.00 53.06 186 PRO A N 1
ATOM 1371 C CA . PRO A 1 186 ? 25.147 20.393 -10.781 1.00 53.06 186 PRO A CA 1
ATOM 1372 C C . PRO A 1 186 ? 24.717 20.076 -12.219 1.00 53.06 186 PRO A C 1
ATOM 1374 O O . PRO A 1 186 ? 24.073 20.869 -12.905 1.00 53.06 186 PRO A O 1
ATOM 1377 N N . GLU A 1 187 ? 25.085 18.893 -12.689 1.00 62.97 187 GLU A N 1
ATOM 1378 C CA . GLU A 1 187 ? 24.472 18.254 -13.836 1.00 62.97 187 GLU A CA 1
ATOM 1379 C C . GLU A 1 187 ? 23.174 17.562 -13.399 1.00 62.97 187 GLU A C 1
ATOM 1381 O O . GLU A 1 187 ? 22.939 17.250 -12.230 1.00 62.97 187 GLU A O 1
ATOM 1386 N N . SER A 1 188 ? 22.297 17.308 -14.365 1.00 66.06 188 SER A N 1
ATOM 1387 C CA . SER A 1 188 ? 20.938 16.789 -14.154 1.00 66.06 188 SER A CA 1
ATOM 1388 C C . SER A 1 188 ? 20.824 15.482 -13.344 1.00 66.06 188 SER A C 1
ATOM 1390 O O . SER A 1 188 ? 19.738 15.169 -12.849 1.00 66.06 188 SER A O 1
ATOM 1392 N N . GLY A 1 189 ? 21.926 14.741 -13.169 1.00 66.25 189 GLY A N 1
ATOM 1393 C CA . GLY A 1 189 ? 22.004 13.533 -12.345 1.00 66.25 189 GLY A CA 1
ATOM 1394 C C . GLY A 1 189 ? 22.006 13.790 -10.831 1.00 66.25 189 GLY A C 1
ATOM 1395 O O . GLY A 1 189 ? 21.437 12.988 -10.086 1.00 66.25 189 GLY A O 1
ATOM 1396 N N . GLU A 1 190 ? 22.558 14.916 -10.356 1.00 74.25 190 GLU A N 1
ATOM 1397 C CA . GLU A 1 190 ? 22.574 15.252 -8.919 1.00 74.25 190 GLU A CA 1
ATOM 1398 C C . GLU A 1 190 ? 21.153 15.517 -8.400 1.00 74.25 190 GLU A C 1
ATOM 1400 O O . GLU A 1 190 ? 20.763 15.027 -7.337 1.00 74.25 190 GLU A O 1
ATOM 1405 N N . VAL A 1 191 ? 20.333 16.215 -9.198 1.00 81.44 191 VAL A N 1
ATOM 1406 C CA . VAL A 1 191 ? 18.923 16.500 -8.883 1.00 81.44 191 VAL A CA 1
ATOM 1407 C C . VAL A 1 191 ? 18.140 15.208 -8.665 1.00 81.44 191 VAL A C 1
ATOM 1409 O O . VAL A 1 191 ? 17.335 15.124 -7.736 1.00 81.44 191 VAL A O 1
ATOM 1412 N N . LEU A 1 192 ? 18.389 14.181 -9.482 1.00 84.38 192 LEU A N 1
ATOM 1413 C CA . LEU A 1 192 ? 17.699 12.904 -9.351 1.00 84.38 192 LEU A CA 1
ATOM 1414 C C . LEU A 1 192 ? 18.163 12.118 -8.121 1.00 84.38 192 LEU A C 1
ATOM 1416 O O . LEU A 1 192 ? 17.327 11.520 -7.443 1.00 84.38 192 LEU A O 1
ATOM 1420 N N . LEU A 1 193 ? 19.460 12.138 -7.793 1.00 86.69 193 LEU A N 1
ATOM 1421 C CA . LEU A 1 193 ? 19.955 11.492 -6.575 1.00 86.69 193 LEU A CA 1
ATOM 1422 C C . LEU A 1 193 ? 19.370 12.159 -5.323 1.00 86.69 193 LEU A C 1
ATOM 1424 O O . LEU A 1 193 ? 18.898 11.466 -4.419 1.00 86.69 193 LEU A O 1
ATOM 1428 N N . VAL A 1 194 ? 19.334 13.496 -5.294 1.00 88.62 194 VAL A N 1
ATOM 1429 C CA . VAL A 1 194 ? 18.696 14.265 -4.216 1.00 88.62 194 VAL A CA 1
ATOM 1430 C C . VAL A 1 194 ? 17.202 13.945 -4.141 1.00 88.62 194 VAL A C 1
ATOM 1432 O O . VAL A 1 194 ? 16.690 13.697 -3.049 1.00 88.62 194 VAL A O 1
ATOM 1435 N N . ALA A 1 195 ? 16.503 13.877 -5.278 1.00 90.25 195 ALA A N 1
ATOM 1436 C CA . ALA A 1 195 ? 15.087 13.518 -5.325 1.00 90.25 195 ALA A CA 1
ATOM 1437 C C . ALA A 1 195 ? 14.829 12.089 -4.813 1.00 90.25 195 ALA A C 1
ATOM 1439 O O . ALA A 1 195 ? 13.909 11.884 -4.020 1.00 90.25 195 ALA A O 1
ATOM 1440 N N . ALA A 1 196 ? 15.655 11.113 -5.202 1.00 91.50 196 ALA A N 1
ATOM 1441 C CA . ALA A 1 196 ? 15.566 9.731 -4.731 1.00 91.50 196 ALA A CA 1
ATOM 1442 C C . ALA A 1 196 ? 15.848 9.625 -3.222 1.00 91.50 196 ALA A C 1
ATOM 1444 O O . ALA A 1 196 ? 15.113 8.948 -2.500 1.00 91.50 196 ALA A O 1
ATOM 1445 N N . GLY A 1 197 ? 16.864 10.338 -2.724 1.00 92.62 197 GLY A N 1
ATOM 1446 C CA . GLY A 1 197 ? 17.184 10.415 -1.297 1.00 92.62 197 GLY A CA 1
ATOM 1447 C C . GLY A 1 197 ? 16.062 11.060 -0.480 1.00 92.62 197 GLY A C 1
ATOM 1448 O O . GLY A 1 197 ? 15.623 10.501 0.527 1.00 92.62 197 GLY A O 1
ATOM 1449 N N . ALA A 1 198 ? 15.527 12.192 -0.944 1.00 94.88 198 ALA A N 1
ATOM 1450 C CA . ALA A 1 198 ? 14.390 12.860 -0.317 1.00 94.88 198 ALA A CA 1
ATOM 1451 C C . ALA A 1 198 ? 13.142 11.963 -0.309 1.00 94.88 198 ALA A C 1
ATOM 1453 O O . ALA A 1 198 ? 12.488 11.820 0.727 1.00 94.88 198 ALA A O 1
ATOM 1454 N N . ALA A 1 199 ? 12.841 11.293 -1.425 1.00 95.50 199 ALA A N 1
ATOM 1455 C CA . ALA A 1 199 ? 11.748 10.332 -1.509 1.00 95.50 199 ALA A CA 1
ATOM 1456 C C . ALA A 1 199 ? 11.936 9.156 -0.537 1.00 95.50 199 ALA A C 1
ATOM 1458 O O . ALA A 1 199 ? 10.988 8.784 0.154 1.00 95.50 199 ALA A O 1
ATOM 1459 N N . ALA A 1 200 ? 13.149 8.608 -0.411 1.00 96.44 200 ALA A N 1
ATOM 1460 C CA . ALA A 1 200 ? 13.449 7.549 0.552 1.00 96.44 200 ALA A CA 1
ATOM 1461 C C . ALA A 1 200 ? 13.212 8.001 2.005 1.00 96.44 200 ALA A C 1
ATOM 1463 O O . ALA A 1 200 ? 12.611 7.264 2.789 1.00 96.44 200 ALA A O 1
ATOM 1464 N N . ILE A 1 201 ? 13.599 9.233 2.358 1.00 97.38 201 ILE A N 1
ATOM 1465 C CA . ILE A 1 201 ? 13.325 9.816 3.683 1.00 97.38 201 ILE A CA 1
ATOM 1466 C C . ILE A 1 201 ? 11.815 9.954 3.915 1.00 97.38 201 ILE A C 1
ATOM 1468 O O . ILE A 1 201 ? 11.318 9.584 4.980 1.00 97.38 201 ILE A O 1
ATOM 1472 N N . VAL A 1 2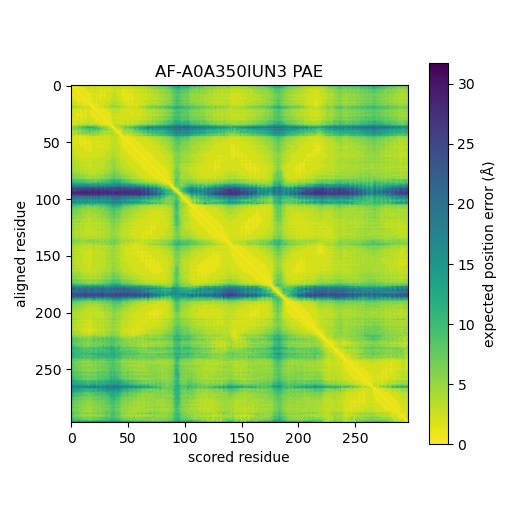02 ? 11.065 10.438 2.921 1.00 97.81 202 VAL A N 1
ATOM 1473 C CA . VAL A 1 202 ? 9.601 10.572 3.002 1.00 97.81 202 VAL A CA 1
ATOM 1474 C C . VAL A 1 202 ? 8.927 9.204 3.176 1.00 97.81 202 VAL A C 1
ATOM 1476 O O . VAL A 1 202 ? 8.029 9.064 4.011 1.00 97.81 202 VAL A O 1
ATOM 1479 N N . LEU A 1 203 ? 9.388 8.170 2.465 1.00 97.50 203 LEU A N 1
ATOM 148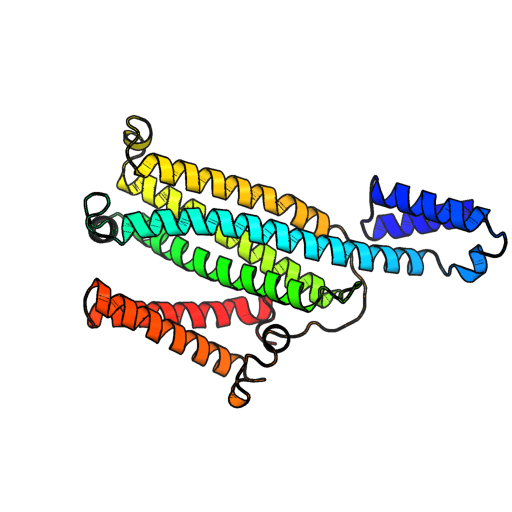0 C CA . LEU A 1 203 ? 8.912 6.792 2.626 1.00 97.50 203 LEU A CA 1
ATOM 1481 C C . LEU A 1 203 ? 9.223 6.232 4.022 1.00 97.50 203 LEU A C 1
ATOM 1483 O O . LEU A 1 203 ? 8.345 5.644 4.659 1.00 97.50 203 LEU A O 1
ATOM 1487 N N . ALA A 1 204 ? 10.436 6.457 4.533 1.00 97.12 204 ALA A N 1
ATOM 1488 C CA . ALA A 1 204 ? 10.821 6.049 5.881 1.00 97.12 204 ALA A CA 1
ATOM 1489 C C . ALA A 1 204 ? 9.970 6.760 6.951 1.00 97.12 204 ALA A C 1
ATOM 1491 O O . ALA A 1 204 ? 9.478 6.127 7.889 1.00 97.12 204 ALA A O 1
ATOM 1492 N N . ALA A 1 205 ? 9.708 8.058 6.783 1.00 97.50 205 ALA A N 1
ATOM 1493 C CA . ALA A 1 205 ? 8.836 8.824 7.669 1.00 97.50 205 ALA A CA 1
ATOM 1494 C C . ALA A 1 205 ? 7.379 8.324 7.629 1.00 97.50 205 ALA A C 1
ATOM 1496 O O . ALA A 1 205 ? 6.713 8.264 8.668 1.00 97.50 205 ALA A O 1
ATOM 1497 N N . ALA A 1 206 ? 6.888 7.890 6.463 1.00 97.00 206 ALA A N 1
ATOM 1498 C CA . ALA A 1 206 ? 5.557 7.304 6.310 1.00 97.00 206 ALA A CA 1
ATOM 1499 C C . ALA A 1 206 ? 5.387 5.960 7.043 1.00 97.00 206 ALA A C 1
ATOM 1501 O O . ALA A 1 206 ? 4.259 5.546 7.327 1.00 97.00 206 ALA A O 1
ATOM 1502 N N . TRP A 1 207 ? 6.483 5.317 7.454 1.00 95.38 207 TRP A N 1
ATOM 1503 C CA . TRP A 1 207 ? 6.439 4.136 8.313 1.00 95.38 207 TRP A CA 1
ATOM 1504 C C . TRP A 1 207 ? 5.934 4.457 9.729 1.00 95.38 207 TRP A C 1
ATOM 1506 O O . TRP A 1 207 ? 5.278 3.633 10.369 1.00 95.38 207 TRP A O 1
ATOM 1516 N N . ILE A 1 208 ? 6.164 5.678 10.225 1.00 96.00 208 ILE A N 1
ATOM 1517 C CA . ILE A 1 208 ? 5.766 6.110 11.574 1.00 96.00 208 ILE A CA 1
ATOM 1518 C C . ILE A 1 208 ? 4.249 5.975 11.806 1.00 96.00 208 ILE A C 1
ATOM 1520 O O . ILE A 1 208 ? 3.859 5.338 12.792 1.00 96.00 208 ILE A O 1
ATOM 1524 N N . PRO A 1 209 ? 3.352 6.537 10.966 1.00 94.62 209 PRO A N 1
ATOM 1525 C CA . PRO A 1 209 ? 1.914 6.355 11.148 1.00 94.62 209 PRO A CA 1
ATOM 1526 C C . PRO A 1 209 ? 1.470 4.894 10.988 1.00 94.62 209 PRO A C 1
ATOM 1528 O O . PRO A 1 209 ? 0.554 4.485 11.699 1.00 94.62 209 PRO A O 1
ATOM 1531 N N . VAL A 1 210 ? 2.127 4.092 10.140 1.00 93.88 210 VAL A N 1
ATOM 1532 C CA . VAL A 1 210 ? 1.841 2.650 9.997 1.00 93.88 210 VAL A CA 1
ATOM 1533 C C . VAL A 1 210 ? 2.183 1.896 11.287 1.00 93.88 210 VAL A C 1
ATOM 1535 O O . VAL A 1 210 ? 1.351 1.154 11.808 1.00 93.88 210 VAL A O 1
ATOM 1538 N N . MET A 1 211 ? 3.355 2.160 11.870 1.00 94.94 211 MET A N 1
ATOM 1539 C CA . MET A 1 211 ? 3.790 1.587 13.151 1.00 94.94 211 MET A CA 1
ATOM 1540 C C . MET A 1 211 ? 2.939 2.056 14.331 1.00 94.94 211 MET A C 1
ATOM 1542 O O . MET A 1 211 ? 2.749 1.331 15.304 1.00 94.94 211 MET A O 1
ATOM 1546 N N . ARG A 1 212 ? 2.420 3.286 14.286 1.00 93.81 212 ARG A N 1
ATOM 1547 C CA . ARG A 1 212 ? 1.480 3.775 15.302 1.00 93.81 212 ARG A CA 1
ATOM 1548 C C . ARG A 1 212 ? 0.121 3.096 15.170 1.00 93.81 212 ARG A C 1
ATOM 1550 O O . ARG A 1 212 ? -0.441 2.710 16.190 1.00 93.81 212 ARG A O 1
ATOM 1557 N N . ALA A 1 213 ? -0.378 2.918 13.948 1.00 93.88 213 ALA A N 1
ATOM 1558 C CA . ALA A 1 213 ? -1.621 2.199 13.700 1.00 93.88 213 ALA A CA 1
ATOM 1559 C C . ALA A 1 213 ? -1.508 0.730 14.136 1.00 93.88 213 ALA A C 1
ATOM 1561 O O . ALA A 1 213 ? -2.411 0.232 14.804 1.00 93.88 213 ALA A O 1
ATOM 1562 N N . SER A 1 214 ? -0.385 0.057 13.849 1.00 93.69 214 SER A N 1
ATOM 1563 C CA . SER A 1 214 ? -0.177 -1.361 14.184 1.00 93.69 214 SER A CA 1
ATOM 1564 C C . SER A 1 214 ? -0.209 -1.670 15.683 1.00 93.69 214 SER A C 1
ATOM 1566 O O . SER A 1 214 ? -0.531 -2.791 16.068 1.00 93.69 214 SER A O 1
ATOM 1568 N N . ARG A 1 215 ? 0.061 -0.673 16.535 1.00 95.44 215 ARG A N 1
ATOM 1569 C CA . ARG A 1 215 ? -0.007 -0.808 17.998 1.00 95.44 215 ARG A CA 1
ATOM 1570 C C . ARG A 1 215 ? -1.431 -0.956 18.528 1.00 95.44 215 ARG A C 1
ATOM 1572 O O . ARG A 1 215 ? -1.579 -1.477 19.628 1.00 95.44 215 ARG A O 1
ATOM 1579 N N . ILE A 1 216 ? -2.443 -0.493 17.789 1.00 96.31 216 ILE A N 1
ATOM 1580 C CA . ILE A 1 216 ? -3.850 -0.626 18.183 1.00 96.31 216 ILE A CA 1
ATOM 1581 C C . ILE A 1 216 ? -4.370 -1.971 17.673 1.00 96.31 216 ILE A C 1
ATOM 1583 O O . ILE A 1 216 ? -4.355 -2.234 16.459 1.00 96.31 216 ILE A O 1
ATOM 1587 N N . ARG A 1 217 ? -4.811 -2.811 18.613 1.00 96.06 217 ARG A N 1
ATOM 1588 C CA . ARG A 1 217 ? -5.432 -4.110 18.344 1.00 96.06 217 ARG A CA 1
ATOM 1589 C C . ARG A 1 217 ? -6.903 -3.893 18.012 1.00 96.06 217 ARG A C 1
ATOM 1591 O O . ARG A 1 217 ? -7.623 -3.304 18.809 1.00 96.06 217 ARG A O 1
ATOM 1598 N N . VAL A 1 218 ? -7.294 -4.338 16.823 1.00 95.88 218 VAL A N 1
ATOM 1599 C CA . VAL A 1 218 ? -8.681 -4.350 16.349 1.00 95.88 218 VAL A CA 1
ATOM 1600 C C . VAL A 1 218 ? -9.176 -5.783 16.493 1.00 95.88 218 VAL A C 1
ATOM 1602 O O . VAL A 1 218 ? -8.527 -6.697 15.982 1.00 95.88 218 VAL A O 1
ATOM 1605 N N . GLU A 1 219 ? -10.277 -5.966 17.205 1.00 95.44 219 GLU A N 1
ATOM 1606 C CA . GLU A 1 219 ? -10.894 -7.253 17.544 1.00 95.44 219 GLU A CA 1
ATOM 1607 C C . GLU A 1 219 ? -12.248 -7.441 16.842 1.00 95.44 219 GLU A C 1
ATOM 1609 O O . GLU A 1 219 ? -12.781 -8.549 16.852 1.00 95.44 219 GLU A O 1
ATOM 1614 N N . ALA A 1 220 ? -12.757 -6.407 16.158 1.00 94.62 220 ALA A N 1
ATOM 1615 C CA . ALA A 1 220 ? -13.979 -6.466 15.359 1.00 94.62 220 ALA A CA 1
ATOM 1616 C C . ALA A 1 220 ? -14.051 -7.729 14.480 1.00 94.62 220 ALA A C 1
ATOM 1618 O O . ALA A 1 220 ? -13.189 -7.976 13.622 1.00 94.62 220 ALA A O 1
ATOM 1619 N N . ALA A 1 221 ? -15.106 -8.516 14.694 1.00 94.25 221 ALA A N 1
ATOM 1620 C CA . ALA A 1 221 ? -15.358 -9.751 13.968 1.00 94.25 221 ALA A CA 1
ATOM 1621 C C . ALA A 1 221 ? -15.694 -9.482 12.493 1.00 94.25 221 ALA A C 1
ATOM 1623 O O . ALA A 1 221 ? -16.344 -8.496 12.143 1.00 94.25 221 ALA A O 1
ATOM 1624 N N . GLY A 1 222 ? -15.262 -10.389 11.618 1.00 92.88 222 GLY A N 1
ATOM 1625 C CA . GLY A 1 222 ? -15.588 -10.359 10.196 1.00 92.88 222 GLY A CA 1
ATOM 1626 C C . GLY A 1 222 ? -14.471 -10.923 9.327 1.00 92.88 222 GLY A C 1
ATOM 1627 O O . GLY A 1 222 ? -13.295 -10.923 9.694 1.00 92.88 222 GLY A O 1
ATOM 1628 N N . THR A 1 223 ? -14.842 -11.413 8.149 1.00 90.50 223 THR A N 1
ATOM 1629 C CA . THR A 1 223 ? -13.890 -11.912 7.157 1.00 90.50 223 THR A CA 1
ATOM 1630 C C . THR A 1 223 ? -13.391 -10.777 6.283 1.00 90.50 223 THR A C 1
ATOM 1632 O O . THR A 1 223 ? -14.157 -9.880 5.930 1.00 90.50 223 THR A O 1
ATOM 1635 N N . ALA A 1 224 ? -12.129 -10.850 5.866 1.00 89.44 224 ALA A N 1
ATOM 1636 C CA . ALA A 1 224 ? -11.658 -9.961 4.823 1.00 89.44 224 ALA A CA 1
ATOM 1637 C C . ALA A 1 224 ? -12.174 -10.407 3.449 1.00 89.44 224 ALA A C 1
ATOM 1639 O O . ALA A 1 224 ? -12.130 -11.593 3.110 1.00 89.44 224 ALA A O 1
ATOM 1640 N N . GLY A 1 225 ? -12.631 -9.439 2.663 1.00 86.25 225 GLY A N 1
ATOM 1641 C CA . GLY A 1 225 ? -12.917 -9.629 1.249 1.00 86.25 225 GLY A CA 1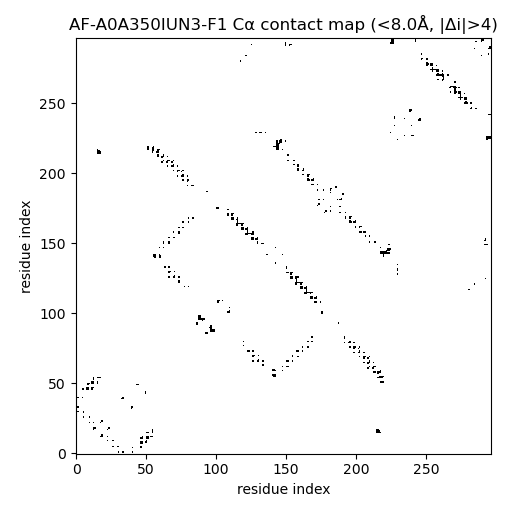
ATOM 1642 C C . GLY A 1 225 ? -11.660 -9.903 0.416 1.00 86.25 225 GLY A C 1
ATOM 1643 O O . GLY A 1 225 ? -10.538 -9.701 0.888 1.00 86.25 225 GLY A O 1
ATOM 1644 N N . ASP A 1 226 ? -11.822 -10.313 -0.831 1.00 87.00 226 ASP A N 1
ATOM 1645 C CA . ASP A 1 226 ? -10.715 -10.511 -1.775 1.00 87.00 226 ASP A CA 1
ATOM 1646 C C . ASP A 1 226 ? -10.499 -9.281 -2.685 1.00 87.00 226 ASP A C 1
ATOM 1648 O O . ASP A 1 226 ? -10.950 -8.172 -2.381 1.00 87.00 226 ASP A O 1
ATOM 1652 N N . VAL A 1 227 ? -9.744 -9.438 -3.779 1.00 86.50 227 VAL A N 1
ATOM 1653 C CA . VAL A 1 227 ? -9.525 -8.371 -4.773 1.00 86.50 227 VAL A CA 1
ATOM 1654 C C . VAL A 1 227 ? -10.785 -8.049 -5.584 1.00 86.50 227 VAL A C 1
ATOM 1656 O O . VAL A 1 227 ? -10.954 -6.920 -6.047 1.00 86.50 227 VAL A O 1
ATOM 1659 N N . PHE A 1 228 ? -11.705 -9.001 -5.742 1.00 91.38 228 PHE A N 1
ATOM 1660 C CA . PHE A 1 228 ? -12.967 -8.776 -6.439 1.00 91.38 228 PHE A CA 1
ATOM 1661 C C . PHE A 1 228 ? -13.904 -7.905 -5.603 1.00 91.38 228 PHE A C 1
ATOM 1663 O O . PHE A 1 228 ? -14.614 -7.076 -6.171 1.00 91.38 228 PHE A O 1
ATOM 1670 N N . ASP A 1 229 ? -13.827 -7.972 -4.274 1.00 87.62 229 ASP A N 1
ATOM 1671 C CA . ASP A 1 229 ? -14.503 -7.010 -3.393 1.00 87.62 229 ASP A CA 1
ATOM 1672 C C . ASP A 1 229 ? -13.946 -5.581 -3.551 1.00 87.62 229 ASP A C 1
ATOM 1674 O O . ASP A 1 229 ? -14.685 -4.591 -3.461 1.00 87.62 229 ASP A O 1
ATOM 1678 N N . ASP A 1 230 ? -12.652 -5.454 -3.866 1.00 87.38 230 ASP A N 1
ATOM 1679 C CA . ASP A 1 230 ? -11.978 -4.168 -4.096 1.00 87.38 230 ASP A CA 1
ATOM 1680 C C . ASP A 1 230 ? -12.231 -3.581 -5.485 1.00 87.38 230 ASP A C 1
ATOM 1682 O O . ASP A 1 230 ? -12.204 -2.363 -5.639 1.00 87.38 230 ASP A O 1
ATOM 1686 N N . LEU A 1 231 ? -12.491 -4.408 -6.499 1.00 86.38 231 LEU A N 1
ATOM 1687 C CA . LEU A 1 231 ? -12.719 -3.968 -7.882 1.00 86.38 231 LEU A CA 1
ATOM 1688 C C . LEU A 1 231 ? -14.206 -3.969 -8.268 1.00 86.38 231 LEU A C 1
ATOM 1690 O O . LEU A 1 231 ? -14.661 -3.128 -9.045 1.00 86.38 231 LEU A O 1
ATOM 1694 N N . GLY A 1 232 ? -15.030 -4.783 -7.611 1.00 88.12 232 GLY A N 1
ATOM 1695 C CA . GLY A 1 232 ? -16.487 -4.800 -7.734 1.00 88.12 232 GLY A CA 1
ATOM 1696 C C . GLY A 1 232 ? -16.946 -4.928 -9.184 1.00 88.12 232 GLY A C 1
ATOM 1697 O O . GLY A 1 232 ? -16.520 -5.820 -9.913 1.00 88.12 232 GLY A O 1
ATOM 1698 N N . ARG A 1 233 ? -17.803 -3.998 -9.622 1.00 88.44 233 ARG A N 1
ATOM 1699 C CA . ARG A 1 233 ? -18.388 -4.018 -10.972 1.00 88.44 233 ARG A CA 1
ATOM 1700 C C . ARG A 1 233 ? -17.383 -3.778 -12.103 1.00 88.44 233 ARG A C 1
ATOM 1702 O O . ARG A 1 233 ? -17.717 -4.087 -13.238 1.00 88.44 233 ARG A O 1
ATOM 1709 N N . VAL A 1 234 ? -16.185 -3.272 -11.798 1.00 88.88 234 VAL A N 1
ATOM 1710 C CA . VAL A 1 234 ? -15.124 -3.037 -12.794 1.00 88.88 234 VAL A CA 1
ATOM 1711 C C . VAL A 1 234 ? -14.595 -4.355 -13.359 1.00 88.88 234 VAL A C 1
ATOM 1713 O O . VAL A 1 234 ? -14.176 -4.397 -14.509 1.00 88.88 234 VAL A O 1
ATOM 1716 N N . VAL A 1 235 ? -14.643 -5.444 -12.583 1.00 88.25 235 VAL A N 1
ATOM 1717 C CA . VAL A 1 235 ? -14.212 -6.756 -13.077 1.00 88.25 235 VAL A CA 1
ATOM 1718 C C . VAL A 1 235 ? -15.305 -7.344 -13.973 1.00 88.25 235 VAL A C 1
ATOM 1720 O O . VAL A 1 235 ? -16.443 -7.497 -13.494 1.00 88.25 235 VAL A O 1
ATOM 1723 N N . PRO A 1 236 ? -14.981 -7.709 -15.230 1.00 89.00 236 PRO A N 1
ATOM 1724 C CA . PRO A 1 236 ? -15.879 -8.445 -16.112 1.00 89.00 236 PRO A CA 1
ATOM 1725 C C . PRO A 1 236 ? -16.439 -9.691 -15.421 1.00 89.00 236 PRO A C 1
ATOM 1727 O O . PRO A 1 236 ? -15.709 -10.389 -14.717 1.00 89.00 236 PRO A O 1
ATOM 1730 N N . SER A 1 237 ? -17.722 -9.996 -15.639 1.00 88.88 237 SER A N 1
ATOM 1731 C CA . SER A 1 237 ? -18.374 -11.191 -15.083 1.00 88.88 237 SER A CA 1
ATOM 1732 C C . SER A 1 237 ? -17.588 -12.500 -15.266 1.00 88.88 237 SER A C 1
ATOM 1734 O O . SER A 1 237 ? -17.497 -13.217 -14.270 1.00 88.88 237 SER A O 1
ATOM 1736 N N . PRO A 1 238 ? -16.957 -12.811 -16.422 1.00 89.38 238 PRO A N 1
ATOM 1737 C CA . PRO A 1 238 ? -16.227 -14.073 -16.581 1.00 89.38 238 PRO A CA 1
ATOM 1738 C C . PRO A 1 238 ? -14.963 -14.180 -15.716 1.00 89.38 238 PRO A C 1
ATOM 1740 O O . PRO A 1 238 ? -14.490 -15.282 -15.466 1.00 89.38 238 PRO A O 1
ATOM 1743 N N . LEU A 1 239 ? -14.407 -13.058 -15.244 1.00 89.06 239 LEU A N 1
ATOM 1744 C CA . LEU A 1 239 ? -13.179 -13.048 -14.442 1.00 89.06 239 LEU A CA 1
ATOM 1745 C C . LEU A 1 239 ? -13.452 -13.101 -12.932 1.00 89.06 239 LEU A C 1
ATOM 1747 O O . LEU A 1 239 ? -12.531 -13.329 -12.146 1.00 89.06 239 LEU A O 1
ATOM 1751 N N . ARG A 1 240 ? -14.700 -12.877 -12.499 1.00 88.44 240 ARG A N 1
ATOM 1752 C CA . ARG A 1 240 ? -15.054 -12.860 -11.072 1.00 88.44 240 ARG A CA 1
ATOM 1753 C C . ARG A 1 240 ? -14.927 -14.256 -10.470 1.00 88.44 240 ARG A C 1
ATOM 1755 O O . ARG A 1 240 ? -15.328 -15.241 -11.083 1.00 88.44 240 ARG A O 1
ATOM 1762 N N . GLY A 1 241 ? -14.355 -14.335 -9.268 1.00 88.12 241 GLY A N 1
ATOM 1763 C CA . GLY A 1 241 ? -14.149 -15.599 -8.550 1.00 88.12 241 GLY A CA 1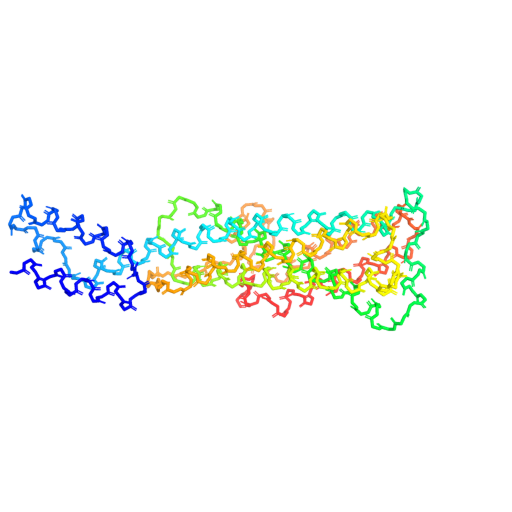
ATOM 1764 C C . GLY A 1 241 ? -13.009 -16.470 -9.092 1.00 88.12 241 GLY A C 1
ATOM 1765 O O . GLY A 1 241 ? -12.705 -17.496 -8.494 1.00 88.12 241 GLY A O 1
ATOM 1766 N N . HIS A 1 242 ? -12.336 -16.051 -10.171 1.00 91.81 242 HIS A N 1
ATOM 1767 C CA . HIS A 1 242 ? -11.264 -16.807 -10.820 1.00 91.81 242 HIS A CA 1
ATOM 1768 C C . HIS A 1 242 ? -9.938 -16.032 -10.736 1.00 91.81 242 HIS A C 1
ATOM 1770 O O . HIS A 1 242 ? -9.516 -15.412 -11.714 1.00 91.81 242 HIS A O 1
ATOM 1776 N N . PRO A 1 243 ? -9.259 -16.037 -9.571 1.00 90.38 243 PRO A N 1
ATOM 1777 C CA . PRO A 1 243 ? -8.104 -15.176 -9.292 1.00 90.38 243 PRO A CA 1
ATOM 1778 C C . PRO A 1 243 ? -6.967 -15.319 -10.313 1.00 90.38 243 PRO A C 1
ATOM 1780 O O . PRO A 1 243 ? -6.369 -14.326 -10.715 1.00 90.38 243 PRO A O 1
ATOM 1783 N N . TRP A 1 244 ? -6.690 -16.541 -10.772 1.00 93.19 244 TRP A N 1
ATOM 1784 C CA . TRP A 1 244 ? -5.657 -16.795 -11.779 1.00 93.19 244 TRP A CA 1
ATOM 1785 C C . TRP A 1 244 ? -6.039 -16.322 -13.180 1.00 93.19 244 TRP A C 1
ATOM 1787 O O . TRP A 1 244 ? -5.189 -15.789 -13.884 1.00 93.19 244 TRP A O 1
ATOM 1797 N N . VAL A 1 245 ? -7.307 -16.467 -13.573 1.00 93.31 245 VAL A N 1
ATOM 1798 C CA . VAL A 1 245 ? -7.791 -15.974 -14.872 1.00 93.31 245 VAL A CA 1
ATOM 1799 C C . VAL A 1 245 ? -7.773 -14.447 -14.879 1.00 93.31 245 VAL A C 1
ATOM 1801 O O . VAL A 1 245 ? -7.333 -13.838 -15.849 1.00 93.31 245 VAL A O 1
ATOM 1804 N N . PHE A 1 246 ? -8.162 -13.821 -13.764 1.00 92.00 246 PHE A N 1
ATOM 1805 C CA . PHE A 1 246 ? -8.029 -12.379 -13.575 1.00 92.00 246 PHE A CA 1
ATOM 1806 C C . PHE A 1 246 ? -6.567 -11.920 -13.683 1.00 92.00 246 PHE A C 1
ATOM 1808 O O . PHE A 1 246 ? -6.281 -10.991 -14.435 1.00 92.00 246 PHE A O 1
ATOM 1815 N N . ALA A 1 247 ? -5.638 -12.590 -12.993 1.00 92.25 247 ALA A N 1
ATOM 1816 C CA . ALA A 1 247 ? -4.212 -12.277 -13.077 1.00 92.25 247 ALA A CA 1
ATOM 1817 C C . ALA A 1 247 ? -3.665 -12.443 -14.503 1.00 92.25 247 ALA A C 1
ATOM 1819 O O . ALA A 1 247 ? -2.954 -11.565 -14.980 1.00 92.25 247 ALA A O 1
ATOM 1820 N N . GLY A 1 248 ? -4.048 -13.516 -15.202 1.00 93.88 248 GLY A N 1
ATOM 1821 C CA . GLY A 1 248 ? -3.700 -13.736 -16.606 1.00 93.88 248 GLY A CA 1
ATOM 1822 C C . GLY A 1 248 ? -4.230 -12.634 -17.522 1.00 93.88 248 GLY A C 1
ATOM 1823 O O . GLY A 1 248 ? -3.488 -12.132 -18.358 1.00 93.88 248 GLY A O 1
ATOM 1824 N N . GLY A 1 249 ? -5.476 -12.196 -17.321 1.00 92.81 249 GLY A N 1
ATOM 1825 C CA . GLY A 1 249 ? -6.069 -11.091 -18.077 1.00 92.81 249 GLY A CA 1
ATOM 1826 C C . GLY A 1 249 ? -5.364 -9.752 -17.841 1.00 92.81 249 GLY A C 1
ATOM 1827 O O . GLY A 1 249 ? -5.083 -9.032 -18.796 1.00 92.81 249 GLY A O 1
ATOM 1828 N N . VAL A 1 250 ? -5.030 -9.430 -16.585 1.00 91.00 250 VAL A N 1
ATOM 1829 C CA . VAL A 1 250 ? -4.265 -8.216 -16.245 1.00 91.00 250 VAL A CA 1
ATOM 1830 C C . VAL A 1 250 ? -2.852 -8.279 -16.824 1.00 91.00 250 VAL A C 1
ATOM 1832 O O . VAL A 1 250 ? -2.408 -7.306 -17.428 1.00 91.00 250 VAL A O 1
ATOM 1835 N N . ALA A 1 251 ? -2.166 -9.416 -16.688 1.00 93.44 251 ALA A N 1
ATOM 1836 C CA . ALA A 1 251 ? -0.830 -9.611 -17.238 1.00 93.44 251 ALA A CA 1
ATOM 1837 C C . ALA A 1 251 ? -0.836 -9.490 -18.768 1.00 93.44 251 ALA A C 1
ATOM 1839 O O . ALA A 1 251 ? -0.001 -8.786 -19.321 1.00 93.44 251 ALA A O 1
ATOM 1840 N N . ALA A 1 252 ? -1.814 -10.094 -19.450 1.00 94.50 252 ALA A N 1
ATOM 1841 C CA . ALA A 1 252 ? -1.966 -9.982 -20.898 1.00 94.50 252 ALA A CA 1
ATOM 1842 C C . ALA A 1 252 ? -2.208 -8.532 -21.342 1.00 94.50 252 ALA A C 1
ATOM 1844 O O . ALA A 1 252 ? -1.564 -8.067 -22.279 1.00 94.50 252 ALA A O 1
ATOM 1845 N N . LEU A 1 253 ? -3.082 -7.796 -20.646 1.00 93.81 253 LEU A N 1
ATOM 1846 C CA . LEU A 1 253 ? -3.322 -6.380 -20.934 1.00 93.81 253 LEU A CA 1
ATOM 1847 C C . LEU A 1 253 ? -2.045 -5.543 -20.761 1.00 93.81 253 LEU A C 1
ATOM 1849 O O . LEU A 1 253 ? -1.722 -4.744 -21.636 1.00 93.81 253 LEU A O 1
ATOM 1853 N N . LEU A 1 254 ? -1.307 -5.746 -19.664 1.00 90.56 254 LEU A N 1
ATOM 1854 C CA . LEU A 1 254 ? -0.021 -5.083 -19.429 1.00 90.56 254 LEU A CA 1
ATOM 1855 C C . LEU A 1 254 ? 0.996 -5.432 -20.519 1.00 90.56 254 LEU A C 1
ATOM 1857 O O . LEU A 1 254 ? 1.636 -4.534 -21.059 1.00 90.56 254 LEU A O 1
ATOM 1861 N N . GLY A 1 255 ? 1.090 -6.708 -20.896 1.00 91.12 255 GLY A N 1
ATOM 1862 C CA . GLY A 1 255 ? 1.949 -7.172 -21.981 1.00 91.12 255 GLY A CA 1
ATOM 1863 C C . GLY A 1 255 ? 1.636 -6.480 -23.308 1.00 91.12 255 GLY A C 1
ATOM 1864 O O . GLY A 1 255 ? 2.553 -6.019 -23.976 1.00 91.12 255 GLY A O 1
ATOM 1865 N N . ILE A 1 256 ? 0.356 -6.322 -23.662 1.00 94.50 256 ILE A N 1
ATOM 1866 C CA . ILE A 1 256 ? -0.060 -5.597 -24.877 1.00 94.50 256 ILE A CA 1
ATOM 18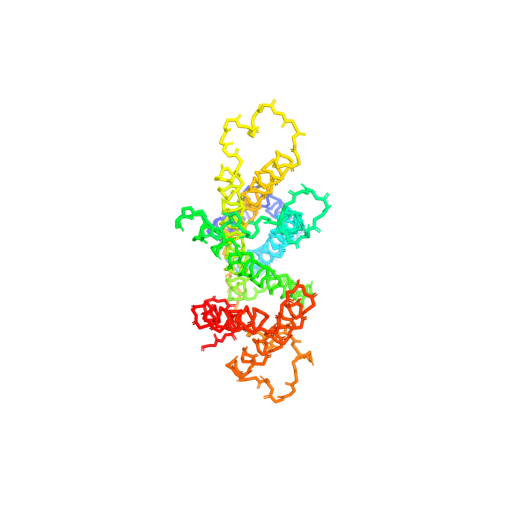67 C C . ILE A 1 256 ? 0.376 -4.128 -24.820 1.00 94.50 256 ILE A C 1
ATOM 1869 O O . ILE A 1 256 ? 0.897 -3.608 -25.804 1.00 94.50 256 ILE A O 1
ATOM 1873 N N . VAL A 1 257 ? 0.192 -3.459 -23.677 1.00 91.56 257 VAL A N 1
ATOM 1874 C CA . VAL A 1 257 ? 0.599 -2.055 -23.503 1.00 91.56 257 VAL A CA 1
ATOM 1875 C C . VAL A 1 257 ? 2.118 -1.901 -23.614 1.00 91.56 257 VAL A C 1
ATOM 1877 O O . VAL A 1 257 ? 2.587 -1.020 -24.331 1.00 91.56 257 VAL A O 1
ATOM 1880 N N . VAL A 1 258 ? 2.890 -2.767 -22.950 1.00 87.25 258 VAL A N 1
ATOM 1881 C CA . VAL A 1 258 ? 4.361 -2.743 -23.001 1.00 87.25 258 VAL A CA 1
ATOM 1882 C C . VAL A 1 258 ? 4.876 -3.078 -24.398 1.00 87.25 258 VAL A C 1
ATOM 1884 O O . VAL A 1 258 ? 5.800 -2.420 -24.867 1.00 87.25 258 VAL A O 1
ATOM 1887 N N . LEU A 1 259 ? 4.254 -4.037 -25.089 1.00 89.44 259 LEU A N 1
ATOM 1888 C CA . LEU A 1 259 ? 4.574 -4.368 -26.475 1.00 89.44 259 LEU A CA 1
ATOM 1889 C C . LEU A 1 259 ? 4.354 -3.159 -27.387 1.00 89.44 259 LEU A C 1
ATOM 1891 O O . LEU A 1 259 ? 5.255 -2.786 -28.132 1.00 89.44 259 LEU A O 1
ATOM 1895 N N . ALA A 1 260 ? 3.179 -2.526 -27.306 1.00 89.75 260 ALA A N 1
ATOM 1896 C CA . ALA A 1 260 ? 2.850 -1.357 -28.116 1.00 89.75 260 ALA A CA 1
ATOM 1897 C C . ALA A 1 260 ? 3.813 -0.190 -27.847 1.00 89.75 260 ALA A C 1
ATOM 1899 O O . ALA A 1 260 ? 4.307 0.426 -28.787 1.00 89.75 260 ALA A O 1
ATOM 1900 N N . ALA A 1 261 ? 4.132 0.079 -26.577 1.00 81.25 261 ALA A N 1
ATOM 1901 C CA . ALA A 1 261 ? 5.111 1.097 -26.208 1.00 81.25 261 ALA A CA 1
ATOM 1902 C C . ALA A 1 261 ? 6.523 0.754 -26.714 1.00 81.25 261 ALA A C 1
ATOM 1904 O O . ALA A 1 261 ? 7.222 1.628 -27.219 1.00 81.25 261 ALA A O 1
ATOM 1905 N N . GLY A 1 262 ? 6.933 -0.514 -26.623 1.00 79.12 262 GLY A N 1
ATOM 1906 C CA . GLY A 1 262 ? 8.217 -0.992 -27.132 1.00 79.12 262 GLY A CA 1
ATOM 1907 C C . GLY A 1 262 ? 8.344 -0.838 -28.646 1.00 79.12 262 GLY A C 1
ATOM 1908 O O . GLY A 1 262 ? 9.342 -0.300 -29.105 1.00 79.12 262 GLY A O 1
ATOM 1909 N N . ILE A 1 263 ? 7.300 -1.191 -29.405 1.00 83.19 263 ILE A N 1
ATOM 1910 C CA . ILE A 1 263 ? 7.254 -1.004 -30.867 1.00 83.19 263 ILE A CA 1
ATOM 1911 C C . ILE A 1 263 ? 7.436 0.471 -31.249 1.00 83.19 263 ILE A C 1
ATOM 1913 O O . ILE A 1 263 ? 8.101 0.768 -32.235 1.00 83.19 263 ILE A O 1
ATOM 1917 N N . VAL A 1 264 ? 6.845 1.396 -30.486 1.00 84.06 264 VAL A N 1
ATOM 1918 C CA . VAL A 1 264 ? 6.949 2.840 -30.755 1.00 84.06 264 VAL A CA 1
ATOM 1919 C C . VAL A 1 264 ? 8.351 3.382 -30.455 1.00 84.06 264 VAL A C 1
ATOM 1921 O O . VAL A 1 264 ? 8.797 4.310 -31.123 1.00 84.06 264 VAL A O 1
ATOM 1924 N N . VAL A 1 265 ? 9.031 2.839 -29.441 1.00 76.75 265 VAL A N 1
ATOM 1925 C CA . VAL A 1 265 ? 10.315 3.365 -28.947 1.00 76.75 265 VAL A CA 1
ATOM 1926 C C . VAL A 1 265 ? 11.527 2.713 -29.621 1.00 76.75 265 VAL A C 1
ATOM 1928 O O . VAL A 1 265 ? 12.541 3.384 -29.804 1.00 76.75 265 VAL A O 1
ATOM 1931 N N . SER A 1 266 ? 11.453 1.428 -29.964 1.00 78.12 266 SER A N 1
ATOM 1932 C CA . SER A 1 266 ? 12.567 0.664 -30.534 1.00 78.12 266 SER A CA 1
ATOM 1933 C C . SER A 1 266 ? 12.124 -0.173 -31.735 1.00 78.12 266 SER A C 1
ATOM 1935 O O . SER A 1 266 ? 11.983 0.355 -32.836 1.00 78.12 266 SER A O 1
ATOM 1937 N N . ASP A 1 267 ? 11.917 -1.473 -31.541 1.00 84.56 267 ASP A N 1
ATOM 1938 C CA . ASP A 1 267 ? 11.476 -2.411 -32.566 1.00 84.56 267 ASP A CA 1
ATOM 1939 C C . ASP A 1 267 ? 10.496 -3.446 -31.990 1.00 84.56 267 ASP A C 1
ATOM 1941 O O . ASP A 1 267 ? 10.275 -3.553 -30.778 1.00 84.56 267 ASP A O 1
ATOM 1945 N N . GLY A 1 268 ? 9.860 -4.213 -32.880 1.00 87.12 268 GLY A N 1
ATOM 1946 C CA . GLY A 1 268 ? 8.872 -5.211 -32.474 1.00 87.12 268 GLY A CA 1
ATOM 1947 C C . GLY A 1 268 ? 9.445 -6.374 -31.663 1.00 87.12 268 GLY A C 1
ATOM 1948 O O . GLY A 1 268 ? 8.718 -6.953 -30.857 1.00 87.12 268 GLY A O 1
ATOM 1949 N N . TYR A 1 269 ? 10.726 -6.707 -31.835 1.00 85.75 269 TYR A N 1
ATOM 1950 C CA . TYR A 1 269 ? 11.363 -7.812 -31.124 1.00 85.75 269 TYR A CA 1
ATOM 1951 C C . TYR A 1 269 ? 11.689 -7.428 -29.675 1.00 85.75 269 TYR A C 1
ATOM 1953 O O . TYR A 1 269 ? 11.318 -8.143 -28.744 1.00 85.75 269 TYR A O 1
ATOM 1961 N N . ASP A 1 270 ? 12.303 -6.266 -29.464 1.00 76.88 270 ASP A N 1
ATOM 1962 C CA . ASP A 1 270 ? 12.579 -5.702 -28.143 1.00 76.88 270 ASP A CA 1
ATOM 1963 C C . ASP A 1 270 ? 11.275 -5.400 -27.387 1.00 76.88 270 ASP A C 1
ATOM 1965 O O . ASP A 1 270 ? 11.128 -5.758 -26.215 1.00 76.88 270 ASP A O 1
ATOM 1969 N N . GLY A 1 271 ? 10.263 -4.856 -28.075 1.00 82.44 271 GLY A N 1
ATOM 1970 C CA . GLY A 1 271 ? 8.923 -4.701 -27.508 1.00 82.44 271 GLY A CA 1
ATOM 1971 C C . GLY A 1 271 ? 8.314 -6.026 -27.032 1.00 82.44 271 GLY A C 1
ATOM 1972 O O . GLY A 1 271 ? 7.762 -6.088 -25.930 1.00 82.44 271 GLY A O 1
ATOM 1973 N N . ALA A 1 272 ? 8.461 -7.104 -27.810 1.00 89.69 272 ALA A N 1
ATOM 1974 C CA . ALA A 1 272 ? 7.978 -8.433 -27.437 1.00 89.69 272 ALA A CA 1
ATOM 1975 C C . ALA A 1 272 ? 8.720 -9.015 -26.228 1.00 89.69 272 ALA A C 1
ATOM 1977 O O . ALA A 1 272 ? 8.074 -9.508 -25.301 1.00 89.69 272 ALA A O 1
ATOM 1978 N N . LEU A 1 273 ? 10.051 -8.910 -26.184 1.00 85.56 273 LEU A N 1
ATOM 1979 C CA . LEU A 1 273 ? 10.843 -9.384 -25.046 1.00 85.56 273 LEU A CA 1
ATOM 1980 C C . LEU A 1 273 ? 10.466 -8.666 -23.745 1.00 85.56 273 LEU A C 1
ATOM 1982 O O . LEU A 1 273 ? 10.261 -9.317 -22.717 1.00 85.56 273 LEU A O 1
ATOM 1986 N N . ARG A 1 274 ? 10.307 -7.338 -23.788 1.00 84.44 274 ARG A N 1
ATOM 1987 C CA . ARG A 1 274 ? 9.873 -6.546 -22.626 1.00 84.44 274 ARG A CA 1
ATOM 1988 C C . ARG A 1 274 ? 8.469 -6.930 -22.173 1.00 84.44 274 ARG A C 1
ATOM 1990 O O . ARG A 1 274 ? 8.240 -7.098 -20.979 1.00 84.44 274 ARG A O 1
ATOM 1997 N N . ALA A 1 275 ? 7.544 -7.123 -23.113 1.00 87.75 275 ALA A N 1
ATOM 1998 C CA . ALA A 1 275 ? 6.186 -7.556 -22.805 1.00 87.75 275 ALA A CA 1
ATOM 1999 C C . ALA A 1 275 ? 6.154 -8.939 -22.141 1.00 87.75 275 ALA A C 1
ATOM 2001 O O . ALA A 1 275 ? 5.449 -9.129 -21.152 1.00 87.75 275 ALA A O 1
ATOM 2002 N N . MET A 1 276 ? 6.944 -9.897 -22.636 1.00 91.50 276 MET A N 1
ATOM 2003 C CA . MET A 1 276 ? 7.063 -11.225 -22.027 1.00 91.50 276 MET A CA 1
ATOM 2004 C C . MET A 1 276 ? 7.634 -11.154 -20.610 1.00 91.50 276 MET A C 1
ATOM 2006 O O . MET A 1 276 ? 7.111 -11.814 -19.708 1.00 91.50 276 MET A O 1
ATOM 2010 N N . ALA A 1 277 ? 8.673 -10.341 -20.403 1.00 87.81 277 ALA A N 1
ATOM 2011 C CA . ALA A 1 277 ? 9.256 -10.124 -19.085 1.00 87.81 277 ALA A CA 1
ATOM 2012 C C . ALA A 1 277 ? 8.228 -9.522 -18.112 1.00 87.81 277 ALA A C 1
ATOM 2014 O O . ALA A 1 277 ? 8.086 -10.022 -16.998 1.00 87.81 277 ALA A O 1
ATOM 2015 N N . GLU A 1 278 ? 7.455 -8.526 -18.553 1.00 89.81 278 GLU A N 1
ATOM 2016 C CA . GLU A 1 278 ? 6.409 -7.886 -17.748 1.00 89.81 278 GLU A CA 1
ATOM 2017 C C . GLU A 1 278 ? 5.278 -8.860 -17.383 1.00 89.81 278 GLU A C 1
ATOM 2019 O O . GLU A 1 278 ? 4.837 -8.924 -16.234 1.00 89.81 278 GLU A O 1
ATOM 2024 N N . VAL A 1 279 ? 4.829 -9.673 -18.344 1.00 93.00 279 VAL A N 1
ATOM 2025 C CA . VAL A 1 279 ? 3.819 -10.717 -18.114 1.00 93.00 279 VAL A CA 1
ATOM 2026 C C . VAL A 1 279 ? 4.323 -11.722 -17.077 1.00 93.00 279 VAL A C 1
ATOM 2028 O O . VAL A 1 279 ? 3.611 -12.031 -16.117 1.00 93.00 279 VAL A O 1
ATOM 2031 N N . ALA A 1 280 ? 5.555 -12.213 -17.236 1.00 92.75 280 ALA A N 1
ATOM 2032 C CA . ALA A 1 280 ? 6.161 -13.164 -16.310 1.00 92.75 280 ALA A CA 1
ATOM 2033 C C . ALA A 1 280 ? 6.327 -12.563 -14.907 1.00 92.75 280 ALA A C 1
ATOM 2035 O O . ALA A 1 280 ? 5.964 -13.204 -13.920 1.00 92.75 280 ALA A O 1
ATOM 2036 N N . ALA A 1 281 ? 6.801 -11.320 -14.816 1.00 89.50 281 ALA A N 1
ATOM 2037 C CA . ALA A 1 281 ? 6.929 -10.556 -13.581 1.00 89.50 281 ALA A CA 1
ATOM 2038 C C . ALA A 1 281 ? 5.582 -10.391 -12.861 1.00 89.50 281 ALA A C 1
ATOM 2040 O O . ALA A 1 281 ? 5.475 -10.679 -11.664 1.00 89.50 281 ALA A O 1
ATOM 2041 N N . CYS A 1 282 ? 4.536 -10.000 -13.592 1.00 92.06 282 CYS A N 1
ATOM 2042 C CA . CYS A 1 282 ? 3.185 -9.837 -13.065 1.00 92.06 282 CYS A CA 1
ATOM 2043 C C . CYS A 1 282 ? 2.643 -11.158 -12.492 1.00 92.06 282 CYS A C 1
ATOM 2045 O O . CYS A 1 282 ? 2.170 -11.209 -11.351 1.00 92.06 282 CYS A O 1
ATOM 2047 N N . LEU A 1 283 ? 2.768 -12.253 -13.249 1.00 93.75 283 LEU A N 1
ATOM 2048 C CA . LEU A 1 283 ? 2.306 -13.578 -12.831 1.00 93.75 283 LEU A CA 1
ATOM 2049 C C . LEU A 1 283 ? 3.122 -14.141 -11.662 1.00 93.75 283 LEU A C 1
ATOM 2051 O O . LEU A 1 283 ? 2.541 -14.710 -10.736 1.00 93.75 283 LEU A O 1
ATOM 2055 N N . ALA A 1 284 ? 4.442 -13.950 -11.658 1.00 91.69 284 ALA A N 1
ATOM 2056 C CA . ALA A 1 284 ? 5.311 -14.347 -10.555 1.00 91.69 284 ALA A CA 1
ATOM 2057 C C . ALA A 1 284 ? 4.975 -13.564 -9.278 1.00 91.69 284 ALA A C 1
ATOM 2059 O O . ALA A 1 284 ? 4.804 -14.160 -8.214 1.00 91.69 284 ALA A O 1
ATOM 2060 N N . GLY A 1 285 ? 4.783 -12.246 -9.382 1.00 89.75 285 GLY A N 1
ATOM 2061 C CA . GLY A 1 285 ? 4.341 -11.402 -8.272 1.00 89.75 285 GLY A CA 1
ATOM 2062 C C . GLY A 1 285 ? 2.989 -11.850 -7.718 1.00 89.75 285 GLY A C 1
ATOM 2063 O O . GLY A 1 285 ? 2.828 -12.003 -6.505 1.00 89.75 285 GLY A O 1
ATOM 2064 N N . PHE A 1 286 ? 2.031 -12.160 -8.593 1.00 91.56 286 PHE A N 1
ATOM 2065 C CA . PHE A 1 286 ? 0.743 -12.720 -8.193 1.00 91.56 286 PHE A CA 1
ATOM 2066 C C . PHE A 1 286 ? 0.880 -14.095 -7.519 1.00 91.56 286 PHE A C 1
ATOM 2068 O O . PHE A 1 286 ? 0.222 -14.372 -6.512 1.00 91.56 286 PHE A O 1
ATOM 2075 N N . ALA A 1 287 ? 1.753 -14.961 -8.030 1.00 92.06 287 ALA A N 1
ATOM 2076 C CA . ALA A 1 287 ? 1.994 -16.279 -7.462 1.00 92.06 287 ALA A CA 1
ATOM 2077 C C . ALA A 1 287 ? 2.627 -16.197 -6.061 1.00 92.06 287 ALA A C 1
ATOM 2079 O O . ALA A 1 287 ? 2.154 -16.861 -5.131 1.00 92.06 287 ALA A O 1
ATOM 2080 N N . LEU A 1 288 ? 3.646 -15.355 -5.893 1.00 92.62 288 LEU A N 1
ATOM 2081 C CA . LEU A 1 288 ? 4.409 -15.221 -4.652 1.00 92.62 288 LEU A CA 1
ATOM 2082 C C . LEU A 1 288 ? 3.644 -14.425 -3.589 1.00 92.62 288 LEU A C 1
ATOM 2084 O O . LEU A 1 288 ? 3.539 -14.855 -2.441 1.00 92.62 288 LEU A O 1
ATOM 2088 N N . LEU A 1 289 ? 3.061 -13.285 -3.967 1.00 90.56 289 LEU A N 1
ATOM 2089 C CA . LEU A 1 289 ? 2.458 -12.336 -3.027 1.00 90.56 289 LEU A CA 1
ATOM 2090 C C . LEU A 1 289 ? 0.929 -12.405 -2.980 1.00 90.56 289 LEU A C 1
ATOM 2092 O O . LEU A 1 289 ? 0.329 -11.858 -2.057 1.00 90.56 289 LEU A O 1
ATOM 2096 N N . GLY A 1 290 ? 0.272 -13.095 -3.915 1.00 87.00 290 GLY A N 1
ATOM 2097 C CA . GLY A 1 290 ? -1.186 -13.053 -4.054 1.00 87.00 290 GLY A CA 1
ATOM 2098 C C . GLY A 1 290 ? -1.953 -13.504 -2.814 1.00 87.00 290 GLY A C 1
ATOM 2099 O O . GLY A 1 290 ? -2.921 -12.852 -2.437 1.00 87.00 290 GLY A O 1
ATOM 2100 N N . ARG A 1 291 ? -1.509 -14.562 -2.122 1.00 89.56 291 ARG A N 1
ATOM 2101 C CA . ARG A 1 291 ? -2.139 -14.988 -0.853 1.00 89.56 291 ARG A CA 1
ATOM 2102 C C . ARG A 1 291 ? -1.862 -13.995 0.275 1.00 89.56 291 ARG A C 1
ATOM 2104 O O . ARG A 1 291 ? -2.764 -13.612 1.014 1.00 89.56 291 ARG A O 1
ATOM 2111 N N . TYR A 1 292 ? -0.621 -13.524 0.370 1.00 89.75 292 TYR A N 1
ATOM 2112 C CA . TYR A 1 292 ? -0.197 -12.596 1.416 1.00 89.75 292 TYR A CA 1
ATOM 2113 C C . TYR A 1 292 ? -0.905 -11.233 1.328 1.00 89.75 292 TYR A C 1
ATOM 2115 O O . TYR A 1 292 ? -1.284 -10.659 2.351 1.00 89.75 292 TYR A O 1
ATOM 2123 N N . LEU A 1 293 ? -1.132 -10.742 0.107 1.00 87.12 293 LEU A N 1
ATOM 2124 C CA . LEU A 1 293 ? -1.816 -9.482 -0.189 1.00 87.12 293 LEU A CA 1
ATOM 2125 C C . LEU A 1 293 ? -3.345 -9.628 -0.289 1.00 87.12 293 LEU A C 1
ATOM 2127 O O . LEU A 1 293 ? -4.033 -8.634 -0.534 1.00 87.12 293 LEU A O 1
ATOM 2131 N N . GLY A 1 294 ? -3.899 -10.831 -0.108 1.00 86.44 294 GLY A N 1
ATOM 2132 C CA . GLY A 1 294 ? -5.340 -11.080 -0.207 1.00 86.44 294 GLY A CA 1
ATOM 2133 C C . GLY A 1 294 ? -5.906 -10.913 -1.621 1.00 86.44 294 GLY A C 1
ATOM 2134 O O . GLY A 1 294 ? -7.039 -10.470 -1.778 1.00 86.44 294 GLY A O 1
ATOM 2135 N N . LEU A 1 295 ? -5.105 -11.199 -2.650 1.00 86.44 295 LEU A N 1
ATOM 2136 C CA . LEU A 1 295 ? -5.550 -11.260 -4.048 1.00 86.44 295 LEU A CA 1
ATOM 2137 C C . LEU A 1 295 ? -6.214 -12.598 -4.384 1.00 86.44 295 LEU A C 1
ATOM 2139 O O . LEU A 1 295 ? -7.028 -12.676 -5.298 1.00 86.44 295 LEU A O 1
ATOM 2143 N N . ARG A 1 296 ? -5.847 -13.652 -3.651 1.00 85.31 296 ARG A N 1
ATOM 2144 C CA . ARG A 1 296 ? -6.408 -14.999 -3.765 1.00 85.31 296 ARG A CA 1
ATOM 2145 C C . ARG A 1 296 ? -6.418 -15.674 -2.397 1.00 85.31 296 ARG A C 1
ATOM 2147 O O . ARG A 1 296 ? -5.597 -15.322 -1.547 1.00 85.31 296 ARG A O 1
ATOM 2154 N N . ARG A 1 297 ? -7.331 -16.623 -2.210 1.00 81.00 297 ARG A N 1
ATOM 2155 C CA . ARG A 1 297 ? -7.364 -17.502 -1.035 1.00 81.00 297 ARG A CA 1
ATOM 2156 C C . ARG A 1 297 ? -6.423 -18.686 -1.238 1.00 81.00 297 ARG A C 1
ATOM 2158 O O . ARG A 1 297 ? -6.282 -19.115 -2.405 1.00 81.00 297 ARG A O 1
#